Protein 7BOC (pdb70)

Foldseek 3Di:
DWAWWWFPPPCVIDIAIEAEDDPQQDLPPPDDVSVVVNLVVVLVRFLVCLVVLRLEYEAEDQDQDDLRVLVSVLVSVVVPSGSQAYAYEFEQARVVVVCVCDSLPRVNSVVVSCVSNVVDPRYFYAYEYDQDHDDVVSVVVCVVGHHQEYEYEQVQFDADPVGATHHDPVVLVSVLVVVVVSHIYGYPDCPVPDPVRVVRVVVRSVVSPPD/DDDDPCPPPDPPDD

Secondary structure (DSSP, 8-state):
-EEEEEEE----EEEEEEEE--TT--TT-SSHHHHHHHHHHHHHHHHHHHHTT-SEEEEE--SS--HHHHHHHHHHHHHS-S-S-EEEEEESS-TTT----STTHHHHHHHHHHHHTTS-TTEEEEEEP-SS---HHHHHHHHHS-EEEEEEEGGGEEE-TTS-EEE-HHHHHHHHHHHTTT-EEEEE--TT--HHHHHHHHHHHHHTT--/----TTTT---S--

Organism: Homo sapiens (NCBI:txid9606)

InterPro domains:
  IPR007857 Protein arginine N-methyltransferase PRMT5 [PIRSF015894] (7-637)
  IPR025799 Protein arginine N-methyltransferase [PS51678] (308-615)
  IPR025799 Protein arginine N-methyltransferase [PTHR10738] (9-637)
  IPR029063 S-adenosyl-L-methionine-dependent methyltransferase superfamily [G3DSA:3.40.50.150] (300-466)
  IPR029063 S-adenosyl-L-methionine-dependent methyltransferase superfamily [SSF53335] (323-636)
  IPR035075 PRMT5 arginine-N-methyltransferase [PF05185] (297-464)
  IPR035247 PRMT5, TIM barrel domain [PF17285] (37-290)
  IPR035248 PRMT5, oligomerisation domain [PF17286] (467-635)

Structure (mmCIF, N/CA/C/O backbone):
data_7BOC
#
_entry.id   7BOC
#
_cell.length_a   96.630
_cell.length_b   96.630
_cell.length_c   112.680
_cell.angle_alpha   90.000
_cell.angle_beta   90.000
_cell.angle_gamma   120.000
#
_symmetry.space_group_name_H-M   'P 31 2 1'
#
loop_
_entity.id
_entity.type
_entity.pdbx_description
1 polymer 'Protein arginine N-methyltransferase 5'
2 polymer peptide
#
loop_
_atom_site.group_PDB
_atom_site.id
_atom_site.type_symbol
_atom_site.label_atom_id
_atom_site.label_alt_id
_atom_site.label_comp_id
_atom_site.label_asym_id
_atom_site.label_entity_id
_atom_site.label_seq_id
_atom_site.pdbx_PDB_ins_code
_atom_site.Cartn_x
_atom_site.Cartn_y
_atom_site.Cartn_z
_atom_site.occupancy
_atom_site.B_iso_or_equiv
_atom_site.auth_seq_id
_atom_site.auth_comp_id
_atom_site.auth_asym_id
_atom_site.auth_atom_id
_atom_site.pdbx_PDB_model_num
ATOM 1 N N . LEU A 1 41 ? -26.469 34.598 25.664 1.00 113.26 41 LEU A N 1
ATOM 2 C CA . LEU A 1 41 ? -25.893 34.751 24.332 1.00 105.59 41 LEU A CA 1
ATOM 3 C C . LEU A 1 41 ? -26.931 35.261 23.318 1.00 112.57 41 LEU A C 1
ATOM 4 O O . LEU A 1 41 ? -28.084 34.827 23.328 1.00 102.80 41 LEU A O 1
ATOM 9 N N . CYS A 1 42 ? -26.490 36.151 22.424 1.00 115.89 42 CYS A N 1
ATOM 10 C CA . CYS A 1 42 ? -27.341 37.044 21.635 1.00 100.53 42 CYS A CA 1
ATOM 11 C C . CYS A 1 42 ? -27.305 36.718 20.140 1.00 100.58 42 CYS A C 1
ATOM 12 O O . CYS A 1 42 ? -26.662 35.770 19.688 1.00 103.99 42 CYS A O 1
ATOM 15 N N . MET A 1 43 ? -27.986 37.566 19.365 1.00 91.57 43 MET A N 1
ATOM 16 C CA . MET A 1 43 ? -28.185 37.371 17.947 1.00 92.35 43 MET A CA 1
ATOM 17 C C . MET A 1 43 ? -28.418 38.676 17.205 1.00 92.36 43 MET A C 1
ATOM 18 O O . MET A 1 43 ? -29.144 39.544 17.713 1.00 81.41 43 MET A O 1
ATOM 25 N N . PRO A 1 44 ? -27.843 38.836 15.980 1.00 106.23 44 PRO A N 1
ATOM 26 C CA . PRO A 1 44 ? -27.906 40.131 15.296 1.00 83.36 44 PRO A CA 1
ATOM 27 C C . PRO A 1 44 ? -29.047 40.201 14.307 1.00 74.09 44 PRO A C 1
ATOM 28 O O . PRO A 1 44 ? -29.195 39.345 13.444 1.00 83.23 44 PRO A O 1
ATOM 33 N N . VAL A 1 45 ? -29.839 41.215 14.419 1.00 79.00 45 VAL A N 1
ATOM 34 C CA . VAL A 1 45 ? -30.936 41.446 13.505 1.00 81.79 45 VAL A CA 1
ATOM 35 C C . VAL A 1 45 ? -30.528 42.561 12.566 1.00 81.87 45 VAL A C 1
ATOM 36 O O . VAL A 1 45 ? -29.820 43.488 12.966 1.00 72.09 45 VAL A O 1
ATOM 42 N N . PHE A 1 46 ? -30.961 42.476 11.314 1.00 88.82 46 PHE A N 1
ATOM 43 C CA . PHE A 1 46 ? -30.596 43.475 10.321 1.00 82.19 46 PHE A CA 1
ATOM 44 C C . PHE A 1 46 ? -31.855 44.130 9.793 1.00 79.80 46 PHE A C 1
ATOM 45 O O . PHE A 1 46 ? -32.738 43.455 9.265 1.00 72.91 46 PHE A O 1
ATOM 53 N N . HIS A 1 47 ? -31.928 45.439 9.921 1.00 81.63 47 HIS A N 1
ATOM 54 C CA . HIS A 1 47 ? -33.139 46.154 9.575 1.00 87.61 47 HIS A CA 1
ATOM 55 C C . HIS A 1 47 ? -32.824 47.060 8.402 1.00 84.78 47 HIS A C 1
ATOM 56 O O . HIS A 1 47 ? -31.840 47.816 8.455 1.00 83.33 47 HIS A O 1
ATOM 63 N N . PRO A 1 48 ? -33.571 46.967 7.308 1.00 90.57 48 PRO A N 1
ATOM 64 C CA . PRO A 1 48 ? -33.196 47.726 6.112 1.00 93.20 48 PRO A CA 1
ATOM 65 C C . PRO A 1 48 ? -33.428 49.206 6.349 1.00 98.67 48 PRO A C 1
ATOM 66 O O . PRO A 1 48 ? -34.493 49.625 6.815 1.00 98.52 48 PRO A O 1
ATOM 70 N N . ARG A 1 49 ? -32.390 49.992 6.082 1.00 103.24 49 ARG A N 1
ATOM 71 C CA . ARG A 1 49 ? -32.441 51.433 6.269 1.00 103.18 49 ARG A CA 1
ATOM 72 C C . ARG A 1 49 ? -33.049 52.145 5.074 1.00 108.30 49 ARG A C 1
ATOM 73 O O . ARG A 1 49 ? -32.856 53.357 4.923 1.00 116.68 49 ARG A O 1
ATOM 81 N N . PHE A 1 50 ? -33.789 51.427 4.230 1.00 115.28 50 PHE A N 1
ATOM 82 C CA . PHE A 1 50 ? -34.356 51.979 3.005 1.00 117.04 50 PHE A CA 1
ATOM 83 C C . PHE A 1 50 ? -35.875 51.852 3.063 1.00 121.55 50 PHE A C 1
ATOM 84 O O . PHE A 1 50 ? -36.407 50.744 3.206 1.00 114.41 50 PHE A O 1
ATOM 92 N N . LYS A 1 51 ? -36.566 52.987 2.970 1.00 129.54 51 LYS A N 1
ATOM 93 C CA . LYS A 1 51 ? -38.025 53.034 3.036 1.00 134.02 51 LYS A CA 1
ATOM 94 C C . LYS A 1 51 ? -38.618 53.839 1.880 1.00 132.48 51 LYS A C 1
ATOM 95 O O . LYS A 1 51 ? -38.390 55.043 1.776 1.00 129.67 51 LYS A O 1
ATOM 101 N N . ASP A 1 77 ? -27.297 50.355 2.493 1.00 99.94 77 ASP A N 1
ATOM 102 C CA . ASP A 1 77 ? -27.652 51.028 3.736 1.00 93.32 77 ASP A CA 1
ATOM 103 C C . ASP A 1 77 ? -28.533 50.139 4.631 1.00 93.95 77 ASP A C 1
ATOM 104 O O . ASP A 1 77 ? -29.760 50.156 4.534 1.00 94.06 77 ASP A O 1
ATOM 112 N N . TRP A 1 78 ? -27.892 49.369 5.507 1.00 111.22 78 TRP A N 1
ATOM 113 C CA . TRP A 1 78 ? -28.565 48.543 6.499 1.00 105.20 78 TRP A CA 1
ATOM 114 C C . TRP A 1 78 ? -28.371 49.135 7.893 1.00 102.60 78 TRP A C 1
ATOM 115 O O . TRP A 1 78 ? -27.619 50.091 8.097 1.00 106.11 78 TRP A O 1
ATOM 136 N N . ASN A 1 79 ? -29.048 48.533 8.868 1.00 89.52 79 ASN A N 1
ATOM 137 C CA . ASN A 1 79 ? -28.829 48.815 10.286 1.00 90.40 79 ASN A CA 1
ATOM 138 C C . ASN A 1 79 ? -28.819 47.501 11.057 1.00 79.32 79 ASN A C 1
ATOM 139 O O . ASN A 1 79 ? -29.502 46.545 10.675 1.00 80.00 79 ASN A O 1
ATOM 150 N N . THR A 1 80 ? -28.092 47.468 12.172 1.00 73.90 80 THR A N 1
ATOM 151 C CA . THR A 1 80 ? -27.939 46.238 12.940 1.00 75.82 80 THR A CA 1
ATOM 152 C C . THR A 1 80 ? -28.255 46.444 14.407 1.00 75.61 80 THR A C 1
ATOM 153 O O . THR A 1 80 ? -27.756 47.384 15.033 1.00 79.72 80 THR A O 1
ATOM 164 N N . LEU A 1 81 ? -28.992 45.504 14.970 1.00 74.85 81 LEU A N 1
ATOM 165 C CA . LEU A 1 81 ? -29.354 45.563 16.362 1.00 75.20 81 LEU A CA 1
ATOM 166 C C . LEU A 1 81 ? -29.273 44.160 16.948 1.00 76.72 81 LEU A C 1
ATOM 167 O O . LEU A 1 81 ? -29.129 43.159 16.236 1.00 72.70 81 LEU A O 1
ATOM 183 N N . ILE A 1 82 ? -29.445 44.109 18.267 1.00 84.37 82 ILE A N 1
ATOM 184 C CA . ILE A 1 82 ? -29.215 42.917 19.068 1.00 77.46 82 ILE A CA 1
ATOM 185 C C . ILE A 1 82 ? -30.525 42.492 19.696 1.00 78.97 82 ILE A C 1
ATOM 186 O O . ILE A 1 82 ? -31.282 43.320 20.212 1.00 79.01 82 ILE A O 1
ATOM 202 N N . VAL A 1 83 ? -30.792 41.205 19.631 1.00 73.61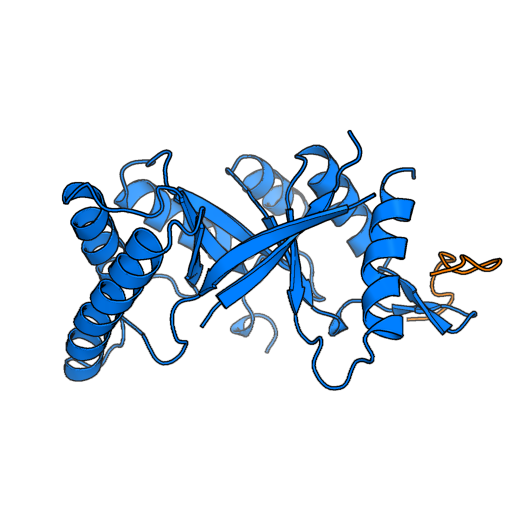 83 VAL A N 1
ATOM 203 C CA . VAL A 1 83 ? -31.936 40.610 20.285 1.00 73.18 83 VAL A CA 1
ATOM 204 C C . VAL A 1 83 ? -31.396 39.414 21.031 1.00 77.84 83 VAL A C 1
ATOM 205 O O . VAL A 1 83 ? -30.423 38.788 20.595 1.00 75.13 83 VAL A O 1
ATOM 218 N N . GLY A 1 84 ? -31.994 39.114 22.161 1.00 67.87 84 GLY A N 1
ATOM 219 C CA . GLY A 1 84 ? -31.548 37.990 22.921 1.00 64.97 84 GLY A CA 1
ATOM 220 C C . GLY A 1 84 ? -32.229 36.730 22.445 1.00 65.95 84 GLY A C 1
ATOM 221 O O . GLY A 1 84 ? -33.297 36.757 21.836 1.00 65.44 84 GLY A O 1
ATOM 225 N N . LYS A 1 85 ? -31.601 35.611 22.755 1.00 67.24 85 LYS A N 1
ATOM 226 C CA . LYS A 1 85 ? -32.087 34.303 22.347 1.00 71.85 85 LYS A CA 1
ATOM 227 C C . LYS A 1 85 ? -32.087 33.387 23.560 1.00 76.48 85 LYS A C 1
ATOM 228 O O . LYS A 1 85 ? -31.050 33.195 24.204 1.00 73.78 85 LYS A O 1
ATOM 247 N N . LEU A 1 86 ? -33.237 32.798 23.837 1.00 69.08 86 LEU A N 1
ATOM 248 C CA . LEU A 1 86 ? -33.335 31.772 24.853 1.00 85.66 86 LEU A CA 1
ATOM 249 C C . LEU A 1 86 ? -32.466 30.567 24.523 1.00 82.40 86 LEU A C 1
ATOM 250 O O . LEU A 1 86 ? -32.537 30.036 23.416 1.00 99.22 86 LEU A O 1
ATOM 266 N N . SER A 1 87 ? -31.667 30.105 25.502 1.00 80.58 87 SER A N 1
ATOM 267 C CA . SER A 1 87 ? -30.845 28.905 25.345 1.00 86.07 87 SER A CA 1
ATOM 268 C C . SER A 1 87 ? -31.719 27.792 24.779 1.00 91.26 87 SER A C 1
ATOM 269 O O . SER A 1 87 ? -32.913 27.709 25.100 1.00 87.09 87 SER A O 1
ATOM 277 N N . PRO A 1 88 ? -31.178 26.942 23.901 1.00 89.32 88 PRO A N 1
ATOM 278 C CA . PRO A 1 88 ? -32.043 25.970 23.212 1.00 90.83 88 PRO A CA 1
ATOM 279 C C . PRO A 1 88 ? -32.513 24.828 24.097 1.00 89.05 88 PRO A C 1
ATOM 280 O O . PRO A 1 88 ? -33.604 24.291 23.863 1.00 88.36 88 PRO A O 1
ATOM 291 N N . TRP A 1 89 ? -31.697 24.406 25.079 1.00 87.17 89 TRP A N 1
ATOM 292 C CA . TRP A 1 89 ? -32.048 23.274 25.937 1.00 87.88 89 TRP A CA 1
ATOM 293 C C . TRP A 1 89 ? -33.264 23.589 26.801 1.00 89.37 89 TRP A C 1
ATOM 294 O O . TRP A 1 89 ? -33.814 22.686 27.439 1.00 90.21 89 TRP A O 1
ATOM 315 N N . ILE A 1 90 ? -33.723 24.832 26.808 1.00 91.31 90 ILE A N 1
ATOM 316 C CA . ILE A 1 90 ? -34.846 25.222 27.648 1.00 85.89 90 ILE A CA 1
ATOM 317 C C . ILE A 1 90 ? -36.151 24.769 27.007 1.00 92.94 90 ILE A C 1
ATOM 318 O O . ILE A 1 90 ? -36.528 25.270 25.942 1.00 94.23 90 ILE A O 1
ATOM 334 N N . ARG A 1 91 ? -36.900 23.904 27.696 1.00 83.05 91 ARG A N 1
ATOM 335 C CA . ARG A 1 91 ? -38.167 23.415 27.149 1.00 81.47 91 ARG A CA 1
ATOM 336 C C . ARG A 1 91 ? -39.262 23.404 28.209 1.00 75.02 91 ARG A C 1
ATOM 337 O O . ARG A 1 91 ? -39.575 22.368 28.806 1.00 77.69 91 ARG A O 1
ATOM 358 N N . PRO A 1 92 ? -39.899 24.561 28.430 1.00 73.73 92 PRO A N 1
ATOM 359 C CA . PRO A 1 92 ? -40.860 24.702 29.537 1.00 77.35 92 PRO A CA 1
ATOM 360 C C . PRO A 1 92 ? -42.044 23.783 29.457 1.00 81.86 92 PRO A C 1
ATOM 361 O O . PRO A 1 92 ? -42.759 23.642 30.463 1.00 80.27 92 PRO A O 1
ATOM 372 N N . ASP A 1 93 ? -42.309 23.182 28.305 1.00 74.03 93 ASP A N 1
ATOM 373 C CA . ASP A 1 93 ? -43.435 22.273 28.175 1.00 76.28 93 ASP A CA 1
ATOM 374 C C . ASP A 1 93 ? -42.966 20.846 27.894 1.00 80.68 93 ASP A C 1
ATOM 375 O O . ASP A 1 93 ? -43.700 20.053 27.313 1.00 85.08 93 ASP A O 1
ATOM 384 N N . SER A 1 94 ? -41.761 20.488 28.340 1.00 82.95 94 SER A N 1
ATOM 385 C CA . SER A 1 94 ? -41.318 19.102 28.225 1.00 83.56 94 SER A CA 1
ATOM 386 C C . SER A 1 94 ? -42.307 18.178 28.925 1.00 90.91 94 SER A C 1
ATOM 387 O O . SER A 1 94 ? -42.844 18.502 29.986 1.00 104.81 94 SER A O 1
ATOM 395 N N . LYS A 1 95 ? -42.583 17.035 28.295 1.00 99.53 95 LYS A N 1
ATOM 396 C CA . LYS A 1 95 ? -43.432 16.023 28.917 1.00 107.96 95 LYS A CA 1
ATOM 397 C C . LYS A 1 95 ? -42.908 15.652 30.290 1.00 101.69 95 LYS A C 1
ATOM 398 O O . LYS A 1 95 ? -43.682 15.326 31.194 1.00 112.81 95 LYS A O 1
ATOM 417 N N . VAL A 1 96 ? -41.591 15.719 30.464 1.00 106.23 96 VAL A N 1
ATOM 418 C CA . VAL A 1 96 ? -40.969 15.353 31.725 1.00 112.11 96 VAL A CA 1
ATOM 419 C C . VAL A 1 96 ? -41.186 16.454 32.750 1.00 108.37 96 VAL A C 1
ATOM 420 O O . VAL A 1 96 ? -41.052 17.645 32.449 1.00 105.80 96 VAL A O 1
ATOM 433 N N . GLU A 1 97 ? -41.446 16.047 33.991 1.00 109.20 97 GLU A N 1
ATOM 434 C CA . GLU A 1 97 ? -41.629 17.011 35.068 1.00 112.29 97 GLU A CA 1
ATOM 435 C C . GLU A 1 97 ? -40.364 17.831 35.308 1.00 107.47 97 GLU A C 1
ATOM 436 O O . GLU A 1 97 ? -40.400 19.064 35.305 1.00 106.64 97 GLU A O 1
ATOM 448 N N . LYS A 1 98 ? -39.235 17.161 35.540 1.00 102.48 98 LYS A N 1
ATOM 449 C CA . LYS A 1 98 ? -38.050 17.869 36.011 1.00 100.84 98 LYS A CA 1
ATOM 450 C C . LYS A 1 98 ? -37.603 18.929 35.020 1.00 99.39 98 LYS A C 1
ATOM 451 O O . LYS A 1 98 ? -37.154 20.012 35.418 1.00 95.20 98 LYS A O 1
ATOM 470 N N . ILE A 1 99 ? -37.697 18.637 33.724 1.00 105.68 99 ILE A N 1
ATOM 471 C CA . ILE A 1 99 ? -37.221 19.603 32.751 1.00 87.55 99 ILE A CA 1
ATOM 472 C C . ILE A 1 99 ? -38.088 20.837 32.785 1.00 88.45 99 ILE A C 1
ATOM 473 O O . ILE A 1 99 ? -37.595 21.966 32.698 1.00 83.55 99 ILE A O 1
ATOM 489 N N . ARG A 1 100 ? -39.395 20.644 32.922 1.00 90.12 100 ARG A N 1
ATOM 490 C CA . ARG A 1 100 ? -40.282 21.788 33.052 1.00 87.55 100 ARG A CA 1
ATOM 491 C C . ARG A 1 100 ? -39.822 22.707 34.177 1.00 85.10 100 ARG A C 1
ATOM 492 O O . ARG A 1 100 ? -39.770 23.925 34.000 1.00 79.54 100 ARG A O 1
ATOM 513 N N . ARG A 1 101 ? -39.441 22.149 35.330 1.00 93.86 101 ARG A N 1
ATOM 514 C CA . ARG A 1 101 ? -39.088 23.011 36.459 1.00 93.05 101 ARG A CA 1
ATOM 515 C C . ARG A 1 101 ? -37.749 23.693 36.231 1.00 81.99 101 ARG A C 1
ATOM 516 O O . ARG A 1 101 ? -37.598 24.902 36.473 1.00 69.06 101 ARG A O 1
ATOM 537 N N . ASN A 1 102 ? -36.755 22.926 35.782 1.00 83.36 102 ASN A N 1
ATOM 538 C CA . ASN A 1 102 ? -35.482 23.528 35.418 1.00 80.40 102 ASN A CA 1
ATOM 539 C C . ASN A 1 102 ? -35.665 24.589 34.335 1.00 78.61 102 ASN A C 1
ATOM 540 O O . ASN A 1 102 ? -35.033 25.648 34.381 1.00 77.11 102 ASN A O 1
ATOM 551 N N . SER A 1 103 ? -36.520 24.336 33.348 1.00 76.38 103 SER A N 1
ATOM 552 C CA . SER A 1 103 ? -36.588 25.275 32.230 1.00 80.73 103 SER A CA 1
ATOM 553 C C . SER A 1 103 ? -37.338 26.533 32.629 1.00 77.28 103 SER A C 1
ATOM 554 O O . SER A 1 103 ? -36.975 27.646 32.226 1.00 75.19 103 SER A O 1
ATOM 562 N N . GLU A 1 104 ? -38.396 26.373 33.414 1.00 80.56 104 GLU A N 1
ATOM 563 C CA . GLU A 1 104 ? -39.153 27.524 33.889 1.00 77.37 104 GLU A CA 1
ATOM 564 C C . GLU A 1 104 ? -38.250 28.451 34.691 1.00 76.00 104 GLU A C 1
ATOM 565 O O . GLU A 1 104 ? -38.289 29.681 34.530 1.00 72.48 104 GLU A O 1
ATOM 577 N N . ALA A 1 105 ? -37.362 27.867 35.495 1.00 80.20 105 ALA A N 1
ATOM 578 C CA . ALA A 1 105 ? -36.386 28.658 36.233 1.00 74.60 105 ALA A CA 1
ATOM 579 C C . ALA A 1 105 ? -35.389 29.336 35.302 1.00 72.18 105 ALA A C 1
ATOM 580 O O . ALA A 1 105 ? -35.119 30.531 35.443 1.00 73.29 105 ALA A O 1
ATOM 587 N N . ALA A 1 106 ? -34.798 28.585 34.367 1.00 75.21 106 ALA A N 1
ATOM 588 C CA . ALA A 1 106 ? -33.746 29.165 33.531 1.00 71.84 106 ALA A CA 1
ATOM 589 C C . ALA A 1 106 ? -34.304 30.247 32.624 1.00 67.44 106 ALA A C 1
ATOM 590 O O . ALA A 1 106 ? -33.616 31.234 32.341 1.00 74.11 106 ALA A O 1
ATOM 597 N N . MET A 1 107 ? -35.550 30.084 32.175 1.00 67.96 107 MET A N 1
ATOM 598 C CA . MET A 1 107 ? -36.146 31.085 31.305 1.00 68.26 107 MET A CA 1
ATOM 599 C C . MET A 1 107 ? -36.179 32.440 31.987 1.00 66.60 107 MET A C 1
ATOM 600 O O . MET A 1 107 ? -35.929 33.466 31.357 1.00 69.29 107 MET A O 1
ATOM 614 N N . LEU A 1 108 ? -36.505 32.471 33.279 1.00 78.52 108 LEU A N 1
ATOM 615 C CA . LEU A 1 108 ? -36.618 33.763 33.940 1.00 70.52 108 LEU A CA 1
ATOM 616 C C . LEU A 1 108 ? -35.242 34.371 34.157 1.00 73.65 108 LEU A C 1
ATOM 617 O O . LEU A 1 108 ? -35.053 35.573 33.942 1.00 71.97 108 LEU A O 1
ATOM 633 N N . GLN A 1 109 ? -34.272 33.558 34.584 1.00 80.97 109 GLN A N 1
ATOM 634 C CA . GLN A 1 109 ? -32.887 34.016 34.619 1.00 84.27 109 GLN A CA 1
ATOM 635 C C . GLN A 1 109 ? -32.558 34.793 33.346 1.00 78.20 109 GLN A C 1
ATOM 636 O O . GLN A 1 109 ? -32.081 35.932 33.400 1.00 77.80 109 GLN A O 1
ATOM 650 N N . GLU A 1 110 ? -32.875 34.212 32.185 1.00 74.87 110 GLU A N 1
ATOM 651 C CA . GLU A 1 110 ? -32.396 34.774 30.922 1.00 76.53 110 GLU A CA 1
ATOM 652 C C . GLU A 1 110 ? -33.237 35.971 30.493 1.00 66.79 110 GLU A C 1
ATOM 653 O O . GLU A 1 110 ? -32.706 36.925 29.917 1.00 67.15 110 GLU A O 1
ATOM 665 N N . LEU A 1 111 ? -34.544 35.951 30.760 1.00 64.59 111 LEU A N 1
ATOM 666 C CA . LEU A 1 111 ? -35.351 37.125 30.456 1.00 64.21 111 LEU A CA 1
ATOM 667 C C . LEU A 1 111 ? -34.874 38.327 31.267 1.00 73.59 111 LEU A C 1
ATOM 668 O O . LEU A 1 111 ? -34.679 39.416 30.716 1.00 71.11 111 LEU A O 1
ATOM 684 N N . ASN A 1 112 ? -34.595 38.140 32.563 1.00 72.01 112 ASN A N 1
ATOM 685 C CA . ASN A 1 112 ? -34.130 39.273 33.358 1.00 68.04 112 ASN A CA 1
ATOM 686 C C . ASN A 1 112 ? -32.731 39.719 32.959 1.00 64.10 112 AS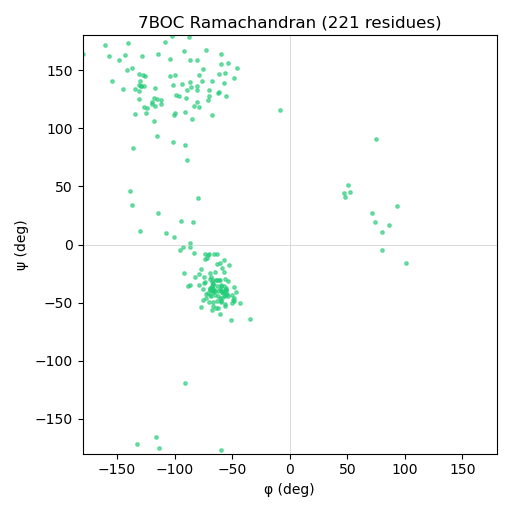N A C 1
ATOM 687 O O . ASN A 1 112 ? -32.463 40.925 32.908 1.00 65.21 112 ASN A O 1
ATOM 694 N N . PHE A 1 113 ? -31.826 38.786 32.654 1.00 66.09 113 PHE A N 1
ATOM 695 C CA . PHE A 1 113 ? -30.544 39.206 32.105 1.00 65.12 113 PHE A CA 1
ATOM 696 C C . PHE A 1 113 ? -30.746 40.044 30.832 1.00 73.06 113 PHE A C 1
ATOM 697 O O . PHE A 1 113 ? -30.067 41.058 30.636 1.00 69.18 113 PHE A O 1
ATOM 707 N N . GLY A 1 114 ? -31.711 39.681 29.985 1.00 66.04 114 GLY A N 1
ATOM 708 C CA . GLY A 1 114 ? -31.947 40.473 28.781 1.00 69.98 114 GLY A CA 1
ATOM 709 C C . GLY A 1 114 ? -32.500 41.857 29.084 1.00 75.25 114 GLY A C 1
ATOM 710 O O . GLY A 1 114 ? -32.130 42.845 28.434 1.00 74.80 114 GLY A O 1
ATOM 714 N N . ALA A 1 115 ? -33.400 41.951 30.066 1.00 71.49 115 ALA A N 1
ATOM 715 C CA . ALA A 1 115 ? -33.945 43.254 30.425 1.00 76.22 115 ALA A CA 1
ATOM 716 C C . ALA A 1 115 ? -32.859 44.133 31.021 1.00 74.10 115 ALA A C 1
ATOM 717 O O . ALA A 1 115 ? -32.746 45.324 30.685 1.00 86.02 115 ALA A O 1
ATOM 724 N N . TYR A 1 116 ? -32.010 43.530 31.865 1.00 70.41 116 TYR A N 1
ATOM 725 C CA . TYR A 1 116 ? -30.894 44.238 32.474 1.00 73.46 116 TYR A CA 1
ATOM 726 C C . TYR A 1 116 ? -29.981 44.852 31.421 1.00 75.99 116 TYR A C 1
ATOM 727 O O . TYR A 1 116 ? -29.455 45.949 31.625 1.00 75.90 116 TYR A O 1
ATOM 745 N N . LEU A 1 117 ? -29.785 44.177 30.281 1.00 76.34 117 LEU A N 1
ATOM 746 C CA . LEU A 1 117 ? -28.974 44.761 29.205 1.00 84.72 117 LEU A CA 1
ATOM 747 C C . LEU A 1 117 ? -29.756 45.654 28.265 1.00 72.99 117 LEU A C 1
ATOM 748 O O . LEU A 1 117 ? -29.171 46.188 27.334 1.00 80.46 117 LEU A O 1
ATOM 764 N N . GLY A 1 118 ? -31.059 45.798 28.445 1.00 78.71 118 GLY A N 1
ATOM 765 C CA . GLY A 1 118 ? -31.762 46.734 27.594 1.00 81.82 118 GLY A CA 1
ATOM 766 C C . GLY A 1 118 ? -31.954 46.226 26.192 1.00 79.32 118 GLY A C 1
ATOM 767 O O . GLY A 1 118 ? -32.196 47.019 25.273 1.00 79.46 118 GLY A O 1
ATOM 771 N N . LEU A 1 119 ? -31.836 44.916 26.006 1.00 79.55 119 LEU A N 1
ATOM 772 C CA . LEU A 1 119 ? -32.093 44.314 24.719 1.00 71.80 119 LEU A CA 1
ATOM 773 C C . LEU A 1 119 ? -33.493 44.699 24.269 1.00 79.36 119 LEU A C 1
ATOM 774 O O . LEU A 1 119 ? -34.460 44.493 25.020 1.00 78.43 119 LEU A O 1
ATOM 790 N N . PRO A 1 120 ? -33.648 45.230 23.059 1.00 80.05 120 PRO A N 1
ATOM 791 C CA . PRO A 1 120 ? -34.963 45.730 22.643 1.00 79.81 120 PRO A CA 1
ATOM 792 C C . PRO A 1 120 ? -35.977 44.632 22.431 1.00 78.18 120 PRO A C 1
ATOM 793 O O . PRO A 1 120 ? -37.177 44.868 22.637 1.00 79.59 120 PRO A O 1
ATOM 804 N N . ALA A 1 121 ? -35.546 43.434 22.047 1.00 79.15 121 ALA A N 1
ATOM 805 C CA . ALA A 1 121 ? -36.482 42.335 21.871 1.00 75.14 121 ALA A CA 1
ATOM 806 C C . ALA A 1 121 ? -35.853 41.031 22.319 1.00 63.66 121 ALA A C 1
ATOM 807 O O . ALA A 1 121 ? -34.629 40.888 22.373 1.00 62.54 121 ALA A O 1
ATOM 814 N N . PHE A 1 122 ? -36.700 40.041 22.544 1.00 57.36 122 PHE A N 1
ATOM 815 C CA . PHE A 1 122 ? -36.185 38.730 22.889 1.00 63.82 122 PHE A CA 1
ATOM 816 C C . PHE A 1 122 ? -36.873 37.616 22.125 1.00 62.24 122 PHE A C 1
ATOM 817 O O . PHE A 1 122 ? -38.103 37.520 22.141 1.00 59.39 122 PHE A O 1
ATOM 834 N N . LEU A 1 123 ? -36.073 36.693 21.596 1.00 57.22 123 LEU A N 1
ATOM 835 C CA . LEU A 1 123 ? -36.579 35.629 20.741 1.00 62.27 123 LEU A CA 1
ATOM 836 C C . LEU A 1 123 ? -36.969 34.364 21.516 1.00 64.15 123 LEU A C 1
ATOM 837 O O . LEU A 1 123 ? -36.101 33.632 22.008 1.00 70.36 123 LEU A O 1
ATOM 853 N N . LEU A 1 124 ? -38.257 34.037 21.532 1.00 60.80 124 LEU A N 1
ATOM 854 C CA . LEU A 1 124 ? -38.681 32.833 22.215 1.00 67.35 124 LEU A CA 1
ATOM 855 C C . LEU A 1 124 ? -39.313 31.832 21.257 1.00 69.76 124 LEU A C 1
ATOM 856 O O . LEU A 1 124 ? -40.280 32.163 20.555 1.00 61.58 124 LEU A O 1
ATOM 872 N N . PRO A 1 125 ? -38.828 30.594 21.221 1.00 72.64 125 PRO A N 1
ATOM 873 C CA . PRO A 1 125 ? -39.263 29.688 20.164 1.00 72.07 125 PRO A CA 1
ATOM 874 C C . PRO A 1 125 ? -40.541 28.974 20.550 1.00 68.47 125 PRO A C 1
ATOM 875 O O . PRO A 1 125 ? -40.728 28.524 21.673 1.00 77.54 125 PRO A O 1
ATOM 886 N N . LEU A 1 126 ? -41.432 28.837 19.582 1.00 69.62 126 LEU A N 1
ATOM 887 C CA . LEU A 1 126 ? -42.546 27.929 19.785 1.00 79.50 126 LEU A CA 1
ATOM 888 C C . LEU A 1 126 ? -42.607 26.955 18.618 1.00 73.39 126 LEU A C 1
ATOM 889 O O . LEU A 1 126 ? -42.749 27.355 17.470 1.00 76.64 126 LEU A O 1
ATOM 905 N N . ASN A 1 127 ? -42.450 25.672 18.907 1.00 71.50 127 ASN A N 1
ATOM 906 C CA . ASN A 1 127 ? -42.488 24.687 17.855 1.00 68.67 127 ASN A CA 1
ATOM 907 C C . ASN A 1 127 ? -43.253 23.453 18.288 1.00 66.95 127 ASN A C 1
ATOM 908 O O . ASN A 1 127 ? -42.818 22.314 18.061 1.00 70.65 127 ASN A O 1
ATOM 919 N N . GLN A 1 128 ? -44.416 23.666 18.895 1.00 65.63 128 GLN A N 1
ATOM 920 C CA . GLN A 1 128 ? -45.326 22.576 19.198 1.00 67.34 128 GLN A CA 1
ATOM 921 C C . GLN A 1 128 ? -46.690 23.205 19.404 1.00 66.81 128 GLN A C 1
ATOM 922 O O . GLN A 1 128 ? -46.835 24.429 19.365 1.00 66.83 128 GLN A O 1
ATOM 936 N N . GLU A 1 129 ? -47.697 22.347 19.530 1.00 70.32 129 GLU A N 1
ATOM 937 C CA . GLU A 1 129 ? -49.043 22.806 19.838 1.00 72.29 129 GLU A CA 1
ATOM 938 C C . GLU A 1 129 ? -49.076 23.532 21.182 1.00 80.65 129 GLU A C 1
ATOM 939 O O . GLU A 1 129 ? -49.430 24.714 21.254 1.00 76.07 129 GLU A O 1
ATOM 951 N N . ASP A 1 130 ? -48.694 22.832 22.262 1.00 77.04 130 ASP A N 1
ATOM 952 C CA . ASP A 1 130 ? -48.945 23.322 23.610 1.00 80.64 130 ASP A CA 1
ATOM 953 C C . ASP A 1 130 ? -47.801 24.184 24.126 1.00 80.30 130 ASP A C 1
ATOM 954 O O . ASP A 1 130 ? -46.644 23.740 24.195 1.00 80.68 130 ASP A O 1
ATOM 963 N N . ASN A 1 131 ? -48.154 25.395 24.563 1.00 68.86 131 ASN A N 1
ATOM 964 C CA . ASN A 1 131 ? -47.202 26.314 25.158 1.00 68.24 131 ASN A CA 1
ATOM 965 C C . ASN A 1 131 ? -47.779 27.010 26.392 1.00 69.96 131 ASN A C 1
ATOM 966 O O . ASN A 1 131 ? -47.413 28.151 26.692 1.00 63.37 131 ASN A O 1
ATOM 977 N N . THR A 1 132 ? -48.624 26.318 27.159 1.00 65.10 132 THR A N 1
ATOM 978 C CA . THR A 1 132 ? -49.208 26.939 28.339 1.00 74.81 132 THR A CA 1
ATOM 979 C C . THR A 1 132 ? -48.122 27.361 29.326 1.00 65.74 132 THR A C 1
ATOM 980 O O . THR A 1 132 ? -48.099 28.506 29.798 1.00 57.92 132 THR A O 1
ATOM 991 N N . ASN A 1 133 ? -47.165 26.479 29.588 1.00 62.13 133 ASN A N 1
ATOM 992 C CA . ASN A 1 133 ? -46.080 26.846 30.483 1.00 62.83 133 ASN A CA 1
ATOM 993 C C . ASN A 1 133 ? -45.322 28.048 29.957 1.00 63.99 133 ASN A C 1
ATOM 994 O O . ASN A 1 133 ? -45.076 29.007 30.695 1.00 62.35 133 ASN A O 1
ATOM 1005 N N . LEU A 1 134 ? -44.938 28.018 28.672 1.00 69.20 134 LEU A N 1
ATOM 1006 C CA . LEU A 1 134 ? -44.221 29.156 28.112 1.00 54.79 134 LEU A CA 1
ATOM 1007 C C . LEU A 1 134 ? -45.065 30.418 28.210 1.00 56.08 134 LEU A C 1
ATOM 1008 O O . LEU A 1 134 ? -44.535 31.502 28.468 1.00 63.84 134 LEU A O 1
ATOM 1024 N N . ALA A 1 135 ? -46.383 30.326 28.049 1.00 57.93 135 ALA A N 1
ATOM 1025 C CA . ALA A 1 135 ? -47.133 31.578 28.114 1.00 63.44 135 ALA A CA 1
ATOM 1026 C C . ALA A 1 135 ? -47.131 32.136 29.537 1.00 70.50 135 ALA A C 1
ATOM 1027 O O . ALA A 1 135 ? -46.983 33.356 29.737 1.00 61.18 135 ALA A O 1
ATOM 1034 N N . ARG A 1 136 ? -47.237 31.247 30.535 1.00 69.04 136 ARG A N 1
ATOM 1035 C CA . ARG A 1 136 ? -47.387 31.674 31.928 1.00 66.48 136 ARG A CA 1
ATOM 1036 C C . ARG A 1 136 ? -46.126 32.366 32.451 1.00 67.43 136 ARG A C 1
ATOM 1037 O O . ARG A 1 136 ? -46.190 33.496 32.958 1.00 63.18 136 ARG A O 1
ATOM 1058 N N . VAL A 1 137 ? -44.977 31.681 32.383 1.00 66.35 137 VAL A N 1
ATOM 1059 C CA . VAL A 1 137 ? -43.704 32.300 32.755 1.00 69.62 137 VAL A CA 1
ATOM 1060 C C . VAL A 1 137 ? -43.544 33.658 32.086 1.00 67.92 137 VAL A C 1
ATOM 1061 O O . VAL A 1 137 ? -43.004 34.599 32.675 1.00 79.53 137 VAL A O 1
ATOM 1074 N N . LEU A 1 138 ? -44.013 33.788 30.857 1.00 63.97 138 LEU A N 1
ATOM 1075 C CA . LEU A 1 138 ? -43.789 35.022 30.120 1.00 56.68 138 LEU A CA 1
ATOM 1076 C C . LEU A 1 138 ? -44.706 36.122 30.622 1.00 61.49 138 LEU A C 1
ATOM 1077 O O . LEU A 1 138 ? -44.268 37.262 30.826 1.00 63.18 138 LEU A O 1
ATOM 1093 N N . THR A 1 139 ? -45.990 35.812 30.771 1.00 53.06 139 THR A N 1
ATOM 1094 C CA . THR A 1 139 ? -46.930 36.701 31.442 1.00 62.71 139 THR A CA 1
ATOM 1095 C C . THR A 1 139 ? -46.473 37.081 32.842 1.00 67.69 139 THR A C 1
ATOM 1096 O O . THR A 1 139 ? -46.645 38.234 33.257 1.00 64.31 139 THR A O 1
ATOM 1107 N N . ASN A 1 140 ? -45.886 36.150 33.591 1.00 63.50 140 ASN A N 1
ATOM 1108 C CA . ASN A 1 140 ? -45.405 36.520 34.917 1.00 75.34 140 ASN A CA 1
ATOM 1109 C C . ASN A 1 140 ? -44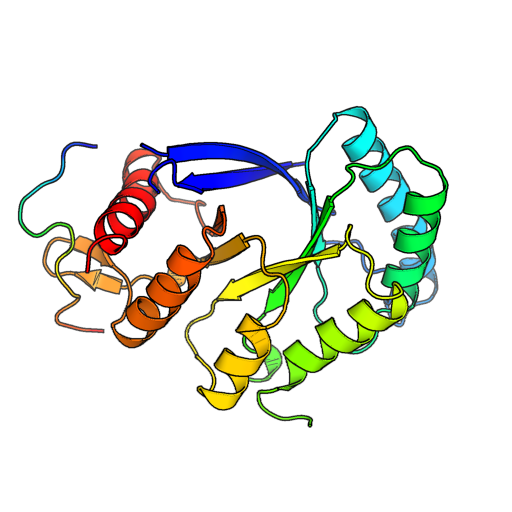.278 37.530 34.801 1.00 76.14 140 ASN A C 1
ATOM 1110 O O . ASN A 1 140 ? -44.236 38.529 35.535 1.00 80.31 140 ASN A O 1
ATOM 1121 N N . HIS A 1 141 ? -43.361 37.293 33.856 1.00 71.02 141 HIS A N 1
ATOM 1122 C CA . HIS A 1 141 ? -42.185 38.149 33.750 1.00 70.98 141 HIS A CA 1
ATOM 1123 C C . HIS A 1 141 ? -42.575 39.545 33.302 1.00 73.83 141 HIS A C 1
ATOM 1124 O O . HIS A 1 141 ? -41.988 40.536 33.746 1.00 80.64 141 HIS A O 1
ATOM 1138 N N . ILE A 1 142 ? -43.617 39.652 32.490 1.00 72.38 142 ILE A N 1
ATOM 1139 C CA . ILE A 1 142 ? -44.054 40.969 32.067 1.00 75.20 142 ILE A CA 1
ATOM 1140 C C . ILE A 1 142 ? -44.611 41.738 33.258 1.00 85.18 142 ILE A C 1
ATOM 1141 O O . ILE A 1 142 ? -44.306 42.921 33.446 1.00 92.05 142 ILE A O 1
ATOM 1157 N N . HIS A 1 143 ? -45.350 41.054 34.134 1.00 81.86 143 HIS A N 1
ATOM 1158 C CA . HIS A 1 143 ? -46.003 41.728 35.257 1.00 88.40 143 HIS A CA 1
ATOM 1159 C C . HIS A 1 143 ? -45.021 42.417 36.184 1.00 88.33 143 HIS A C 1
ATOM 1160 O O . HIS A 1 143 ? -45.364 43.429 36.800 1.00 91.51 143 HIS A O 1
ATOM 1174 N N . THR A 1 144 ? -43.813 41.878 36.308 1.00 85.49 144 THR A N 1
ATOM 1175 C CA . THR A 1 144 ? -42.811 42.485 37.168 1.00 88.85 144 THR A CA 1
ATOM 1176 C C . THR A 1 144 ? -42.470 43.908 36.751 1.00 109.64 144 THR A C 1
ATOM 1177 O O . THR A 1 144 ? -42.141 44.732 37.606 1.00 120.16 144 THR A O 1
ATOM 1188 N N . GLY A 1 145 ? -42.473 44.210 35.458 1.00 95.96 145 GLY A N 1
ATOM 1189 C CA . GLY A 1 145 ? -42.154 45.538 34.978 1.00 101.88 145 GLY A CA 1
ATOM 1190 C C . GLY A 1 145 ? -40.750 45.719 34.423 1.00 114.88 145 GLY A C 1
ATOM 119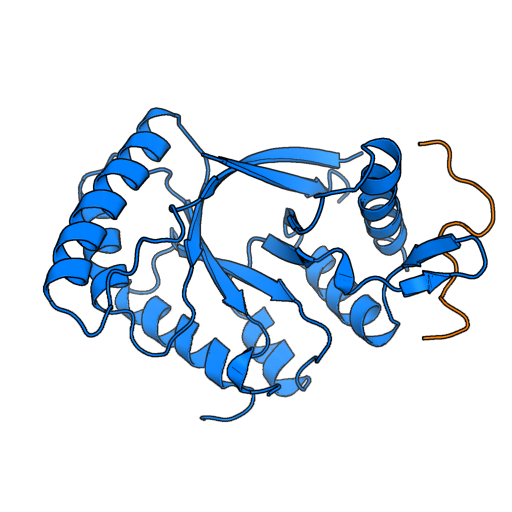1 O O . GLY A 1 145 ? -40.500 46.729 33.750 1.00 114.15 145 GLY A O 1
ATOM 1195 N N . HIS A 1 146 ? -39.825 44.790 34.699 1.00 101.46 146 HIS A N 1
ATOM 1196 C CA . HIS A 1 146 ? -38.459 44.841 34.167 1.00 105.16 146 HIS A CA 1
ATOM 1197 C C . HIS A 1 146 ? -38.390 43.851 33.006 1.00 108.95 146 HIS A C 1
ATOM 1198 O O . HIS A 1 146 ? -38.061 42.674 33.181 1.00 102.73 146 HIS A O 1
ATOM 1212 N N . HIS A 1 147 ? -38.722 44.331 31.801 1.00 113.68 147 HIS A N 1
ATOM 1213 C CA . HIS A 1 147 ? -38.841 43.485 30.618 1.00 103.68 147 HIS A CA 1
ATOM 1214 C C . HIS A 1 147 ? -38.281 44.221 29.410 1.00 100.27 147 HIS A C 1
ATOM 1215 O O . HIS A 1 147 ? -38.308 45.456 29.344 1.00 100.86 147 HIS A O 1
ATOM 1224 N N . SER A 1 148 ? -37.756 43.439 28.464 1.00 106.69 148 SER A N 1
ATOM 1225 C CA . SER A 1 148 ? -37.183 43.941 27.220 1.00 105.26 148 SER A CA 1
ATOM 1226 C C . SER A 1 148 ? -38.264 44.632 26.412 1.00 103.08 148 SER A C 1
ATOM 1227 O O . SER A 1 148 ? -37.981 45.399 25.487 1.00 102.24 148 SER A O 1
ATOM 1232 N N . SER A 1 149 ? -39.511 44.369 26.764 1.00 94.49 149 SER A N 1
ATOM 1233 C CA . SER A 1 149 ? -40.612 45.166 26.274 1.00 99.90 149 SER A CA 1
ATOM 1234 C C . SER A 1 149 ? -41.030 44.767 24.870 1.00 92.49 149 SER A C 1
ATOM 1235 O O . SER A 1 149 ? -41.960 45.380 24.341 1.00 92.96 149 SER A O 1
ATOM 1239 N N . MET A 1 150 ? -40.322 43.834 24.214 1.00 86.05 150 MET A N 1
ATOM 1240 C CA . MET A 1 150 ? -40.830 43.165 23.013 1.00 82.28 150 MET A CA 1
ATOM 1241 C C . MET A 1 150 ? -40.379 41.709 22.972 1.00 65.42 150 MET A C 1
ATOM 1242 O O . MET A 1 150 ? -39.194 41.427 23.141 1.00 66.06 150 MET A O 1
ATOM 1256 N N . PHE A 1 151 ? -41.304 40.801 22.665 1.00 59.96 151 PHE A N 1
ATOM 1257 C CA . PHE A 1 151 ? -41.029 39.366 22.590 1.00 66.92 151 PHE A CA 1
ATOM 1258 C C . PHE A 1 151 ? -41.431 38.844 21.212 1.00 64.04 151 PHE A C 1
ATOM 1259 O O . PHE A 1 151 ? -42.596 38.965 20.808 1.00 62.75 151 PHE A O 1
ATOM 1276 N N . TRP A 1 152 ? -40.440 38.345 20.455 1.00 64.25 152 TRP A N 1
ATOM 1277 C CA . TRP A 1 152 ? -40.645 37.807 19.106 1.00 63.57 152 TRP A CA 1
ATOM 1278 C C . TRP A 1 152 ? -40.694 36.277 19.163 1.00 58.05 152 TRP A C 1
ATOM 1279 O O . TRP A 1 152 ? -39.651 35.634 19.359 1.00 63.65 152 TRP A O 1
ATOM 1300 N N . MET A 1 153 ? -41.869 35.689 18.908 1.00 49.79 153 MET A N 1
ATOM 1301 C CA . MET A 1 153 ? -42.009 34.234 18.902 1.00 56.01 153 MET A CA 1
ATOM 1302 C C . MET A 1 153 ? -41.526 33.647 17.568 1.00 70.81 153 MET A C 1
ATOM 1303 O O . MET A 1 153 ? -42.015 34.021 16.490 1.00 68.67 153 MET A O 1
ATOM 1317 N N . ARG A 1 154 ? -40.550 32.738 17.651 1.00 64.53 154 ARG A N 1
ATOM 1318 C CA . ARG A 1 154 ? -39.904 32.103 16.503 1.00 68.98 154 ARG A CA 1
ATOM 1319 C C . ARG A 1 154 ? -40.737 30.904 16.059 1.00 70.49 154 ARG A C 1
ATOM 1320 O O . ARG A 1 154 ? -40.752 29.862 16.722 1.00 66.95 154 ARG A O 1
ATOM 1341 N N . VAL A 1 155 ? -41.409 31.046 14.920 1.00 66.90 155 VAL A N 1
ATOM 1342 C CA . VAL A 1 155 ? -42.387 30.057 14.482 1.00 67.62 155 VAL A CA 1
ATOM 1343 C C . VAL A 1 155 ? -42.096 29.646 13.044 1.00 71.23 155 VAL A C 1
ATOM 1344 O O . VAL A 1 155 ? -41.854 30.515 12.192 1.00 72.27 155 VAL A O 1
ATOM 1357 N N . PRO A 1 156 ? -42.161 28.358 12.710 1.00 63.95 156 PRO A N 1
ATOM 1358 C CA . PRO A 1 156 ? -41.951 27.954 11.313 1.00 67.97 156 PRO A CA 1
ATOM 1359 C C . PRO A 1 156 ? -43.203 28.164 10.476 1.00 69.64 156 PRO A C 1
ATOM 1360 O O . PRO A 1 156 ? -44.327 27.817 10.860 1.00 71.87 156 PRO A O 1
ATOM 1371 N N . LEU A 1 157 ? -43.005 28.773 9.308 1.00 68.38 157 LEU A N 1
ATOM 1372 C CA . LEU A 1 157 ? -44.073 28.833 8.327 1.00 62.98 157 LEU A CA 1
ATOM 1373 C C . LEU A 1 157 ? -44.600 27.445 7.997 1.00 60.09 157 LEU A C 1
ATOM 1374 O O . LEU A 1 157 ? -45.814 27.259 7.818 1.00 65.61 157 LEU A O 1
ATOM 1390 N N . VAL A 1 158 ? -43.714 26.457 7.910 1.00 64.95 158 VAL A N 1
ATOM 1391 C CA . VAL A 1 158 ? -44.131 25.076 7.701 1.00 74.67 158 VAL A CA 1
ATOM 1392 C C . VAL A 1 158 ? -43.505 24.229 8.789 1.00 71.55 158 VAL A C 1
ATOM 1393 O O . VAL A 1 158 ? -42.305 24.337 9.039 1.00 74.43 158 VAL A O 1
ATOM 1406 N N . ALA A 1 159 ? -44.289 23.323 9.358 1.00 81.88 159 ALA A N 1
ATOM 1407 C CA . ALA A 1 159 ? -43.770 22.410 10.370 1.00 100.71 159 ALA A CA 1
ATOM 1408 C C . ALA A 1 159 ? -42.676 21.528 9.791 1.00 105.97 159 ALA A C 1
ATOM 1409 O O . ALA A 1 159 ? -42.878 20.902 8.724 1.00 103.68 159 ALA A O 1
ATOM 1416 N N . PRO A 1 160 ? -41.513 21.412 10.443 1.00 104.03 160 PRO A N 1
ATOM 1417 C CA . PRO A 1 160 ? -40.445 20.552 9.913 1.00 115.61 160 PRO A CA 1
ATOM 1418 C C . PRO A 1 160 ? -40.785 19.070 9.915 1.00 129.34 160 PRO A C 1
ATOM 1419 O O . PRO A 1 160 ? -40.353 18.338 9.015 1.00 133.93 160 PRO A O 1
ATOM 1430 N N . GLU A 1 161 ? -41.543 18.602 10.910 1.00 112.61 161 GLU A N 1
ATOM 1431 C CA . GLU A 1 161 ? -41.904 17.190 10.953 1.00 123.20 161 GLU A CA 1
ATOM 1432 C C . GLU A 1 161 ? -42.856 16.828 9.823 1.00 131.13 161 GLU A C 1
ATOM 1433 O O . GLU A 1 161 ? -42.879 15.677 9.370 1.00 132.27 161 GLU A O 1
ATOM 1445 N N . ASP A 1 162 ? -43.654 17.797 9.362 1.00 137.63 162 ASP A N 1
ATOM 1446 C CA . ASP A 1 162 ? -44.485 17.577 8.183 1.00 140.56 162 ASP A CA 1
ATOM 1447 C C . ASP A 1 162 ? -43.642 17.159 6.985 1.00 145.66 162 ASP A C 1
ATOM 1448 O O . ASP A 1 162 ? -44.010 16.238 6.247 1.00 149.81 162 ASP A O 1
ATOM 1455 N N . LEU A 1 163 ? -42.510 17.824 6.772 1.00 145.35 163 LEU A N 1
ATOM 1456 C CA . LEU A 1 163 ? -41.620 17.482 5.665 1.00 141.22 163 LEU A CA 1
ATOM 1457 C C . LEU A 1 163 ? -40.618 16.424 6.126 1.00 142.12 163 LEU A C 1
ATOM 1458 O O . LEU A 1 163 ? -39.430 16.684 6.327 1.00 144.56 163 LEU A O 1
ATOM 1463 N N . ARG A 1 164 ? -41.141 15.208 6.293 1.00 154.77 164 ARG A N 1
ATOM 1464 C CA . ARG A 1 164 ? -40.380 14.070 6.798 1.00 149.43 164 ARG A CA 1
ATOM 1465 C C . ARG A 1 164 ? -39.594 14.480 8.045 1.00 142.67 164 ARG A C 1
ATOM 1466 O O . ARG A 1 164 ? -39.105 13.641 8.796 1.00 143.23 164 ARG A O 1
ATOM 1474 N N . TYR A 1 179 ? -58.340 23.517 12.041 1.00 140.47 179 TYR A N 1
ATOM 1475 C CA . TYR A 1 179 ? -57.535 23.260 10.851 1.00 145.00 179 TYR A CA 1
ATOM 1476 C C . TYR A 1 179 ? -56.138 22.750 11.196 1.00 141.62 179 TYR A C 1
ATOM 1477 O O . TYR A 1 179 ? -55.323 23.458 11.788 1.00 119.29 179 TYR A O 1
ATOM 1486 N N . SER A 1 180 ? -55.873 21.512 10.786 1.00 154.94 180 SER A N 1
ATOM 1487 C CA . SER A 1 180 ? -54.652 20.796 11.125 1.00 147.60 180 SER A CA 1
ATOM 1488 C C . SER A 1 180 ? -53.697 20.664 9.948 1.00 141.78 180 SER A C 1
ATOM 1489 O O . SER A 1 180 ? -52.711 19.926 10.044 1.00 143.03 180 SER A O 1
ATOM 1492 N N . GLY A 1 181 ? -53.958 21.348 8.841 1.00 136.73 181 GLY A N 1
ATOM 1493 C CA . GLY A 1 181 ? -53.116 21.125 7.692 1.00 122.34 181 GLY A CA 1
ATOM 1494 C C . GLY A 1 181 ? -51.931 22.055 7.619 1.00 116.05 181 GLY A C 1
ATOM 1495 O O . GLY A 1 181 ? -51.069 22.093 8.502 1.00 118.04 181 GLY A O 1
ATOM 1498 N N . GLU A 1 182 ? -51.889 22.828 6.541 1.00 103.94 182 GLU A N 1
ATOM 1499 C CA . GLU A 1 182 ? -50.824 23.801 6.391 1.00 96.63 182 GLU A CA 1
ATOM 1500 C C . GLU A 1 182 ? -51.029 24.984 7.320 1.00 91.16 182 GLU A C 1
ATOM 1501 O O . GLU A 1 182 ? -50.110 25.788 7.474 1.00 90.57 182 GLU A O 1
ATOM 1513 N N . GLU A 1 183 ? -52.215 25.118 7.922 1.00 85.09 183 GLU A N 1
ATOM 1514 C CA . GLU A 1 183 ? -52.493 26.208 8.854 1.00 83.64 183 GLU A CA 1
ATOM 1515 C C . GLU A 1 183 ? -52.078 25.873 10.274 1.00 83.55 183 GLU A C 1
ATOM 1516 O O . GLU A 1 183 ? -52.298 26.679 11.180 1.00 76.48 183 GLU A O 1
ATOM 1528 N N . LYS A 1 184 ? -51.504 24.692 10.472 1.00 83.37 184 LYS A N 1
ATOM 1529 C CA . LYS A 1 184 ? -51.101 24.242 11.790 1.00 81.49 184 LYS A CA 1
ATOM 1530 C C . LYS A 1 184 ? -50.257 25.281 12.517 1.00 76.97 184 LYS A C 1
ATOM 1531 O O . LYS A 1 184 ? -50.677 25.829 13.535 1.00 80.46 184 LYS A O 1
ATOM 1550 N N . THR A 1 185 ? -49.068 25.592 12.012 1.00 77.82 185 THR A N 1
ATOM 1551 C CA . THR A 1 185 ? -48.221 26.512 12.762 1.00 66.22 185 THR A CA 1
ATOM 1552 C C . THR A 1 185 ? -48.902 27.859 12.985 1.00 70.90 185 THR A C 1
ATOM 1553 O O . THR A 1 185 ? -48.517 28.593 13.891 1.00 77.84 185 THR A O 1
ATOM 1564 N N . TRP A 1 186 ? -49.908 28.222 12.197 1.00 79.07 186 TRP A N 1
ATOM 1565 C CA . TRP A 1 186 ? -50.578 29.484 12.487 1.00 79.09 186 TRP A CA 1
ATOM 1566 C C . TRP A 1 186 ? -51.400 29.357 13.761 1.00 76.09 186 TRP A C 1
ATOM 1567 O O . TRP A 1 186 ? -51.431 30.265 14.593 1.00 66.69 186 TRP A O 1
ATOM 1588 N N . MET A 1 187 ? -52.077 28.222 13.901 1.00 71.86 187 MET A N 1
ATOM 1589 C CA . MET A 1 187 ? -52.859 27.923 15.084 1.00 78.81 187 MET A CA 1
ATOM 1590 C C . MET A 1 187 ? -51.976 27.926 16.324 1.00 77.84 187 MET A C 1
ATOM 1591 O O . MET A 1 187 ? -52.307 28.565 17.325 1.00 77.30 187 MET A O 1
ATOM 1605 N N . TRP A 1 188 ? -50.850 27.217 16.277 1.00 75.97 188 TRP A N 1
ATOM 1606 C CA . TRP A 1 188 ? -49.823 27.395 17.289 1.00 70.85 188 TRP A CA 1
ATOM 1607 C C . TRP A 1 188 ? -49.751 28.846 17.744 1.00 79.62 188 TRP A C 1
ATOM 1608 O O . TRP A 1 188 ? -50.033 29.166 18.899 1.00 85.86 188 TRP A O 1
ATOM 1629 N N . TRP A 1 189 ? -49.392 29.752 16.846 1.00 77.64 189 TRP A N 1
ATOM 1630 C CA . TRP A 1 189 ? -49.242 31.136 17.267 1.00 72.91 189 TRP A CA 1
ATOM 1631 C C . TRP A 1 189 ? -50.541 31.716 17.769 1.00 68.75 189 TRP A C 1
ATOM 1632 O O . TRP A 1 189 ? -50.553 32.525 18.699 1.00 70.69 189 TRP A O 1
ATOM 1653 N N . HIS A 1 190 ? -51.632 31.399 17.105 1.00 61.08 190 HIS A N 1
ATOM 1654 C CA . HIS A 1 190 ? -52.852 32.099 17.419 1.00 70.18 190 HIS A CA 1
ATOM 1655 C C . HIS A 1 190 ? -53.301 31.736 18.816 1.00 76.97 190 HIS A C 1
ATOM 1656 O O . HIS A 1 190 ? -53.789 32.578 19.574 1.00 71.74 190 HIS A O 1
ATOM 1670 N N . ASN A 1 191 ? -53.078 30.478 19.173 1.00 72.01 191 ASN A N 1
ATOM 1671 C CA . ASN A 1 191 ? -53.432 29.954 20.474 1.00 69.12 191 ASN A CA 1
ATOM 1672 C C . ASN A 1 191 ? -52.599 30.600 21.569 1.00 78.82 191 ASN A C 1
ATOM 1673 O O . ASN A 1 191 ? -53.143 31.184 22.518 1.00 75.49 191 ASN A O 1
ATOM 1684 N N . PHE A 1 192 ? -51.283 30.570 21.421 1.00 68.29 192 PHE A N 1
ATOM 1685 C CA . PHE A 1 192 ? -50.435 31.351 22.308 1.00 69.46 192 PHE A CA 1
ATOM 1686 C C . PHE A 1 192 ? -50.823 32.825 22.323 1.00 74.22 192 PHE A C 1
ATOM 1687 O O . PHE A 1 192 ? -50.802 33.473 23.374 1.00 71.29 192 PHE A O 1
ATOM 1704 N N . ARG A 1 193 ? -51.111 33.397 21.157 1.00 76.73 193 ARG A N 1
ATOM 1705 C CA . ARG A 1 193 ? -51.459 34.813 21.123 1.00 74.26 193 ARG A CA 1
ATOM 1706 C C . ARG A 1 193 ? -52.619 35.083 22.064 1.00 73.28 193 ARG A C 1
ATOM 1707 O O . ARG A 1 193 ? -52.620 36.068 22.811 1.00 70.31 193 ARG A O 1
ATOM 1728 N N . THR A 1 194 ? -53.618 34.205 22.051 1.00 66.75 194 THR A N 1
ATOM 1729 C CA . THR A 1 194 ? -54.777 34.445 22.882 1.00 74.87 194 THR A CA 1
ATOM 1730 C C . THR A 1 194 ? -54.476 34.162 24.345 1.00 79.39 194 THR A C 1
ATOM 1731 O O . THR A 1 194 ? -55.088 34.790 25.224 1.00 78.77 194 THR A O 1
ATOM 1742 N N . LEU A 1 195 ? -53.531 33.245 24.618 1.00 74.60 195 LEU A N 1
ATOM 1743 C CA . LEU A 1 195 ? -53.138 32.981 26.001 1.00 74.56 195 LEU A CA 1
ATOM 1744 C C . LEU A 1 195 ? -52.490 34.197 26.642 1.00 74.60 195 LEU A C 1
ATOM 1745 O O . LEU A 1 195 ? -52.563 34.363 27.866 1.00 76.37 195 LEU A O 1
ATOM 1761 N N . CYS A 1 196 ? -51.808 35.021 25.855 1.00 64.93 196 CYS A N 1
ATOM 1762 C CA . CYS A 1 196 ? -51.230 36.246 26.372 1.00 65.92 196 CYS A CA 1
ATOM 1763 C C . CYS A 1 196 ? -52.148 37.440 26.180 1.00 67.23 196 CYS A C 1
ATOM 1764 O O . CYS A 1 196 ? -51.682 38.585 26.209 1.00 67.71 196 CYS A O 1
ATOM 1772 N N . ASP A 1 197 ? -53.444 37.191 25.979 1.00 72.44 197 ASP A N 1
ATOM 1773 C CA . ASP A 1 197 ? -54.452 38.249 25.876 1.00 72.91 197 ASP A CA 1
ATOM 1774 C C . ASP A 1 197 ? -54.051 39.301 24.832 1.00 70.96 197 ASP A C 1
ATOM 1775 O O . ASP A 1 197 ? -54.201 40.505 25.029 1.00 75.04 197 ASP A O 1
ATOM 1784 N N . TYR A 1 198 ? -53.585 38.816 23.676 1.00 78.38 198 TYR A N 1
ATOM 1785 C CA . TYR A 1 198 ? -53.282 39.661 22.520 1.00 75.50 198 TYR A CA 1
ATOM 1786 C C . TYR A 1 198 ? -52.395 40.804 22.971 1.00 77.60 198 TYR A C 1
ATOM 1787 O O . TYR A 1 198 ? -52.696 41.981 22.788 1.00 89.70 198 TYR A O 1
ATOM 1805 N N . SER A 1 199 ? -51.327 40.427 23.662 1.00 78.96 199 SER A N 1
ATOM 1806 C CA . SER A 1 199 ? -50.450 41.433 24.240 1.00 78.88 199 SER A CA 1
ATOM 1807 C C . SER A 1 199 ? -49.659 42.161 23.170 1.00 72.49 199 SER A C 1
ATOM 1808 O O . SER A 1 199 ? -48.848 41.564 22.461 1.00 61.07 199 SER A O 1
ATOM 1816 N N . LYS A 1 200 ? -49.778 43.476 23.149 1.00 76.83 200 LYS A N 1
ATOM 1817 C CA . LYS A 1 200 ? -48.961 44.224 22.201 1.00 77.77 200 LYS A CA 1
ATOM 1818 C C . LYS A 1 200 ? -47.458 43.973 22.356 1.00 70.35 200 LYS A C 1
ATOM 1819 O O . LYS A 1 200 ? -46.703 44.384 21.481 1.00 74.72 200 LYS A O 1
ATOM 1838 N N . ARG A 1 201 ? -46.988 43.350 23.441 1.00 76.80 201 ARG A N 1
ATOM 1839 C CA . ARG A 1 201 ? -45.554 43.108 23.588 1.00 76.13 201 ARG A CA 1
ATOM 1840 C C . ARG A 1 201 ? -45.120 41.862 22.842 1.00 65.04 201 ARG A C 1
ATOM 1841 O O . ARG A 1 201 ? -43.911 41.641 22.684 1.00 65.35 201 ARG A O 1
ATOM 1862 N N . ILE A 1 202 ? -46.074 41.100 22.316 1.00 58.29 202 ILE A N 1
ATOM 1863 C CA . ILE A 1 202 ? -45.801 39.818 21.701 1.00 66.51 202 ILE A CA 1
ATOM 1864 C C . ILE A 1 202 ? -46.055 39.922 20.201 1.00 62.74 202 ILE A C 1
ATOM 1865 O O . ILE A 1 202 ? -47.152 40.306 19.759 1.00 61.07 202 ILE A O 1
ATOM 1881 N N . ALA A 1 203 ? -45.040 39.578 19.425 1.00 65.25 203 ALA A N 1
ATOM 1882 C CA . ALA A 1 203 ? -45.083 39.598 17.976 1.00 56.58 203 ALA A CA 1
ATOM 1883 C C . ALA A 1 203 ? -44.504 38.280 17.483 1.00 61.08 203 ALA A C 1
ATOM 1884 O O . ALA A 1 203 ? -44.229 37.361 18.265 1.00 63.44 203 ALA A O 1
ATOM 1891 N N . VAL A 1 204 ? -44.293 38.173 16.184 1.00 62.78 204 VAL A N 1
ATOM 1892 C CA . VAL A 1 204 ? -43.783 36.934 15.620 1.00 64.27 204 VAL A CA 1
ATOM 1893 C C . VAL A 1 204 ? -42.552 37.193 14.768 1.00 59.71 204 VAL A C 1
ATOM 1894 O O . VAL A 1 204 ? -42.390 38.261 14.153 1.00 59.35 204 VAL A O 1
ATOM 1907 N N . ALA A 1 205 ? -41.651 36.225 14.800 1.00 59.54 205 ALA A N 1
ATOM 1908 C CA . ALA A 1 205 ? -40.469 36.168 13.953 1.00 59.97 205 ALA A CA 1
ATOM 1909 C C . ALA A 1 205 ? -40.630 34.905 13.130 1.00 63.16 205 ALA A C 1
ATOM 1910 O O . ALA A 1 205 ? -40.466 33.793 13.661 1.00 68.96 205 ALA A O 1
ATOM 1917 N N . LEU A 1 206 ? -40.947 35.053 11.848 1.00 63.28 206 LEU A N 1
ATOM 1918 C CA . LEU A 1 206 ? -41.348 33.894 11.064 1.00 56.11 206 LEU A CA 1
ATOM 1919 C C . LEU A 1 206 ? -40.145 33.221 10.413 1.00 59.79 206 LEU A C 1
ATOM 1920 O O . LEU A 1 206 ? -39.298 33.896 9.814 1.00 64.63 206 LEU A O 1
ATOM 1936 N N . GLU A 1 207 ? -40.068 31.889 10.517 1.00 60.36 207 GLU A N 1
ATOM 1937 C CA . GLU A 1 207 ? -38.946 31.141 9.960 1.00 68.66 207 GLU A CA 1
ATOM 1938 C C . GLU A 1 207 ? -39.348 30.550 8.609 1.00 72.39 207 GLU A C 1
ATOM 1939 O O . GLU A 1 207 ? -40.382 29.869 8.500 1.00 69.84 207 GLU A O 1
ATOM 1951 N N . ILE A 1 208 ? -38.515 30.800 7.582 1.00 66.05 208 ILE A N 1
ATOM 1952 C CA . ILE A 1 208 ? -38.793 30.363 6.215 1.00 62.82 208 ILE A CA 1
ATOM 1953 C C . ILE A 1 208 ? -37.971 29.122 5.896 1.00 56.84 208 ILE A C 1
ATOM 1954 O O . ILE A 1 208 ? -36.781 29.029 6.243 1.00 59.69 208 ILE A O 1
ATOM 1970 N N . GLY A 1 209 ? -38.608 28.155 5.231 1.00 62.73 209 GLY A N 1
ATOM 1971 C CA . GLY A 1 209 ? -37.962 26.955 4.774 1.00 66.58 209 GLY A CA 1
ATOM 1972 C C . GLY A 1 209 ? -37.978 26.854 3.241 1.00 76.29 209 GLY A C 1
ATOM 1973 O O . GLY A 1 209 ? -38.262 27.802 2.536 1.00 66.68 209 GLY A O 1
ATOM 1977 N N . ALA A 1 210 ? -37.682 25.644 2.766 1.00 70.79 210 ALA A N 1
ATOM 1978 C CA . ALA A 1 210 ? -37.719 25.395 1.326 1.00 69.88 210 ALA A CA 1
ATOM 1979 C C . ALA A 1 210 ? -39.149 25.241 0.823 1.00 73.13 210 ALA A C 1
ATOM 1980 O O . ALA A 1 210 ? -39.535 25.911 -0.147 1.00 82.95 210 ALA A O 1
ATOM 1987 N N . ASP A 1 211 ? -39.923 24.333 1.439 1.00 71.57 211 ASP A N 1
ATOM 1988 C CA . ASP A 1 211 ? -41.353 24.237 1.179 1.00 61.78 211 ASP A CA 1
ATOM 1989 C C . ASP A 1 211 ? -42.034 25.541 1.581 1.00 63.45 211 ASP A C 1
ATOM 1990 O O . ASP A 1 211 ? -41.582 26.241 2.481 1.00 69.98 211 ASP A O 1
ATOM 1999 N N . LEU A 1 212 ? -43.080 25.900 0.839 1.00 70.79 212 LEU A N 1
ATOM 2000 C CA . LEU A 1 212 ? -43.929 27.061 1.055 1.00 63.56 212 LEU A CA 1
ATOM 2001 C C . LEU A 1 212 ? -45.378 26.635 1.025 1.00 63.62 212 LEU A C 1
ATOM 2002 O O . LEU A 1 212 ? -45.774 25.819 0.183 1.00 68.40 212 LEU A O 1
ATOM 2018 N N . PRO A 1 213 ? -46.187 27.181 1.883 1.00 69.46 213 PRO A N 1
ATOM 2019 C CA . PRO A 1 213 ? -47.592 26.794 1.892 1.00 71.30 213 PRO A CA 1
ATOM 2020 C C . PRO A 1 213 ? -48.419 27.622 0.939 1.00 68.19 213 PRO A C 1
ATOM 2021 O O . PRO A 1 213 ? -47.922 28.565 0.320 1.00 73.96 213 PRO A O 1
ATOM 2032 N N . SER A 1 214 ? -49.705 27.313 0.876 1.00 74.65 214 SER A N 1
ATOM 2033 C CA . SER A 1 214 ? -50.579 27.997 -0.047 1.00 81.46 214 SER A CA 1
ATOM 2034 C C . SER A 1 214 ? -50.600 29.492 0.235 1.00 81.60 214 SER A C 1
ATOM 2035 O O . SER A 1 214 ? -49.916 30.010 1.106 1.00 81.65 214 SER A O 1
ATOM 2043 N N . ASN A 1 215 ? -51.436 30.175 -0.525 1.00 90.04 215 ASN A N 1
ATOM 2044 C CA . ASN A 1 215 ? -51.639 31.606 -0.386 1.00 91.40 215 ASN A CA 1
ATOM 2045 C C . ASN A 1 215 ? -52.723 31.937 0.618 1.00 94.85 215 ASN A C 1
ATOM 2046 O O . ASN A 1 215 ? -52.647 32.966 1.296 1.00 97.43 215 ASN A O 1
ATOM 2057 N N . HIS A 1 216 ? -53.765 31.111 0.681 1.00 86.71 216 HIS A N 1
ATOM 2058 C CA . HIS A 1 216 ? -54.760 31.275 1.724 1.00 96.63 216 HIS A CA 1
ATOM 2059 C C . HIS A 1 216 ? -54.090 31.244 3.101 1.00 93.32 216 HIS A C 1
ATOM 2060 O O . HIS A 1 216 ? -54.441 32.029 3.985 1.00 92.52 216 HIS A O 1
ATOM 2074 N N . VAL A 1 217 ? -53.071 30.406 3.286 1.00 99.16 217 VAL A N 1
ATOM 2075 C CA . VAL A 1 217 ? -52.418 30.408 4.587 1.00 97.18 217 VAL A CA 1
ATOM 2076 C C . VAL A 1 217 ? -51.389 31.538 4.677 1.00 88.41 217 VAL A C 1
ATOM 2077 O O . VAL A 1 217 ? -51.113 32.050 5.767 1.00 85.79 217 VAL A O 1
ATOM 2090 N N . ILE A 1 218 ? -50.809 31.954 3.556 1.00 91.85 218 ILE A N 1
ATOM 2091 C CA . ILE A 1 218 ? -49.868 33.072 3.585 1.00 79.90 218 ILE A CA 1
ATOM 2092 C C . ILE A 1 218 ? -50.599 34.359 3.903 1.00 80.31 218 ILE A C 1
ATOM 2093 O O . ILE A 1 218 ? -50.116 35.207 4.657 1.00 82.79 218 ILE A O 1
ATOM 2109 N N . ASP A 1 219 ? -51.745 34.548 3.261 1.00 82.91 219 ASP A N 1
ATOM 2110 C CA . ASP A 1 219 ? -52.652 35.606 3.662 1.00 87.56 219 ASP A CA 1
ATOM 2111 C C . ASP A 1 219 ? -52.902 35.606 5.162 1.00 79.35 219 ASP A C 1
ATOM 2112 O O . ASP A 1 219 ? -52.869 36.665 5.786 1.00 75.07 219 ASP A O 1
ATOM 2121 N N . ARG A 1 220 ? -53.217 34.452 5.760 1.00 81.99 220 ARG A N 1
ATOM 2122 C CA . ARG A 1 220 ? -53.588 34.473 7.172 1.00 81.33 220 ARG A CA 1
ATOM 2123 C C . ARG A 1 220 ? -52.459 35.059 7.991 1.00 82.33 220 ARG A C 1
ATOM 2124 O O . ARG A 1 220 ? -52.663 35.934 8.840 1.00 79.59 220 ARG A O 1
ATOM 2145 N N . TRP A 1 221 ? -51.245 34.595 7.718 1.00 77.24 221 TRP A N 1
ATOM 2146 C CA . TRP A 1 221 ? -50.095 35.013 8.498 1.00 74.18 221 TRP A CA 1
ATOM 2147 C C . TRP A 1 221 ? -49.850 36.498 8.367 1.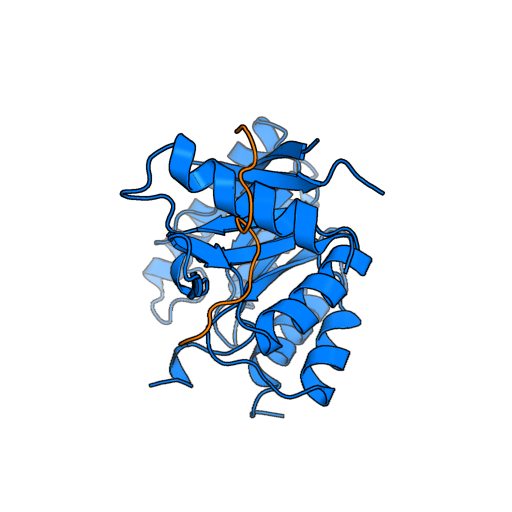00 74.31 221 TRP A C 1
ATOM 2148 O O . TRP A 1 221 ? -49.412 37.152 9.315 1.00 79.77 221 TRP A O 1
ATOM 2169 N N . LEU A 1 222 ? -50.097 37.048 7.190 1.00 78.33 222 LEU A N 1
ATOM 2170 C CA . LEU A 1 222 ? -49.794 38.452 6.989 1.00 74.83 222 LEU A CA 1
ATOM 2171 C C . LEU A 1 222 ? -50.755 39.350 7.743 1.00 78.11 222 LEU A C 1
ATOM 2172 O O . LEU A 1 222 ? -50.547 40.562 7.769 1.00 81.32 222 LEU A O 1
ATOM 2188 N N . GLY A 1 223 ? -51.828 38.802 8.320 1.00 93.35 223 GLY A N 1
ATOM 2189 C CA . GLY A 1 223 ? -52.635 39.595 9.234 1.00 88.32 223 GLY A CA 1
ATOM 2190 C C . GLY A 1 223 ? -52.036 39.719 10.615 1.00 85.22 223 GLY A C 1
ATOM 2191 O O . GLY A 1 223 ? -52.313 40.696 11.314 1.00 94.19 223 GLY A O 1
ATOM 2195 N N . GLU A 1 224 ? -51.207 38.757 10.999 1.00 73.49 224 GLU A N 1
ATOM 2196 C CA . GLU A 1 224 ? -50.560 38.696 12.301 1.00 75.11 224 GLU A CA 1
ATOM 2197 C C . GLU A 1 224 ? -49.470 39.755 12.386 1.00 81.94 224 GLU A C 1
ATOM 2198 O O . GLU A 1 224 ? -49.125 40.377 11.383 1.00 80.77 224 GLU A O 1
ATOM 2210 N N . PRO A 1 225 ? -48.931 40.034 13.605 1.00 82.14 225 PRO A N 1
ATOM 2211 C CA . PRO A 1 225 ? -47.871 41.053 13.707 1.00 79.61 225 PRO A CA 1
ATOM 2212 C C . PRO A 1 225 ? -46.447 40.524 13.573 1.00 79.07 225 PRO A C 1
ATOM 2213 O O . PRO A 1 225 ? -45.775 40.269 14.590 1.00 74.62 225 PRO A O 1
ATOM 2224 N N . ILE A 1 226 ? -45.966 40.403 12.328 1.00 70.39 226 ILE A N 1
ATOM 2225 C CA . ILE A 1 226 ? -44.625 39.897 12.062 1.00 66.17 226 ILE A CA 1
ATOM 2226 C C . ILE A 1 226 ? -43.606 41.019 12.200 1.00 66.94 226 ILE A C 1
ATOM 2227 O O . ILE A 1 226 ? -43.580 41.951 11.387 1.00 71.33 226 ILE A O 1
ATOM 2243 N N . LYS A 1 227 ? -42.677 40.858 13.126 1.00 64.44 227 LYS A N 1
ATOM 2244 C CA . LYS A 1 227 ? -41.626 41.849 13.269 1.00 69.12 227 LYS A CA 1
ATOM 2245 C C . LYS A 1 227 ? -40.386 41.535 12.458 1.00 62.03 227 LYS A C 1
ATOM 2246 O O . LYS A 1 227 ? -39.663 42.461 12.081 1.00 69.25 227 LYS A O 1
ATOM 2265 N N . ALA A 1 228 ? -40.161 40.268 12.148 1.00 61.28 228 ALA A N 1
ATOM 2266 C CA . ALA A 1 228 ? -38.925 39.850 11.524 1.00 68.72 228 ALA A CA 1
ATOM 2267 C C . ALA A 1 228 ? -39.140 38.536 10.796 1.00 65.19 228 ALA A C 1
ATOM 2268 O O . ALA A 1 228 ? -40.089 37.799 11.063 1.00 56.97 228 ALA A O 1
ATOM 2275 N N . ALA A 1 229 ? -38.208 38.235 9.898 1.00 76.65 229 ALA A N 1
ATOM 2276 C CA . ALA A 1 229 ? -38.237 37.021 9.102 1.00 63.65 229 ALA A CA 1
ATOM 2277 C C . ALA A 1 229 ? -36.867 36.374 9.191 1.00 58.43 229 ALA A C 1
ATOM 2278 O O . ALA A 1 229 ? -35.829 37.048 9.155 1.00 63.97 229 ALA A O 1
ATOM 2285 N N . ILE A 1 230 ? -36.874 35.069 9.344 1.00 56.74 230 ILE A N 1
ATOM 2286 C CA . ILE A 1 230 ? -35.670 34.315 9.617 1.00 63.99 230 ILE A CA 1
ATOM 2287 C C . ILE A 1 230 ? -35.388 33.478 8.390 1.00 65.62 230 ILE A C 1
ATOM 2288 O O . ILE A 1 230 ? -36.222 32.658 7.978 1.00 65.03 230 ILE A O 1
ATOM 2304 N N . LEU A 1 231 ? -34.222 33.696 7.806 1.00 65.64 231 LEU A N 1
ATOM 2305 C CA . LEU A 1 231 ? -33.894 33.130 6.500 1.00 63.59 231 LEU A CA 1
ATOM 2306 C C . LEU A 1 231 ? -32.614 32.331 6.600 1.00 60.47 231 LEU A C 1
ATOM 2307 O O . LEU A 1 231 ? -31.533 32.920 6.790 1.00 69.03 231 LEU A O 1
ATOM 2323 N N . PRO A 1 232 ? -32.659 31.025 6.437 1.00 60.08 232 PRO A N 1
ATOM 2324 C CA . PRO A 1 232 ? -31.422 30.249 6.475 1.00 67.14 232 PRO A CA 1
ATOM 2325 C C . PRO A 1 232 ? -30.680 30.354 5.153 1.00 70.81 232 PRO A C 1
ATOM 2326 O O . PRO A 1 232 ? -31.270 30.531 4.086 1.00 67.56 232 PRO A O 1
ATOM 2337 N N . THR A 1 233 ? -29.356 30.337 5.241 1.00 70.82 233 THR A N 1
ATOM 2338 C CA . THR A 1 233 ? -28.577 30.376 4.025 1.00 73.03 233 THR A CA 1
ATOM 2339 C C . THR A 1 233 ? -28.947 29.230 3.105 1.00 74.43 233 THR A C 1
ATOM 2340 O O . THR A 1 233 ? -28.754 29.335 1.888 1.00 85.92 233 THR A O 1
ATOM 2351 N N . SER A 1 234 ? -29.498 28.148 3.650 1.00 70.52 234 SER A N 1
ATOM 2352 C CA . SER A 1 234 ? -29.729 26.973 2.829 1.00 67.71 234 SER A CA 1
ATOM 2353 C C . SER A 1 234 ? -30.863 27.156 1.831 1.00 67.87 234 SER A C 1
ATOM 2354 O O . SER A 1 234 ? -31.030 26.303 0.958 1.00 80.44 234 SER A O 1
ATOM 2362 N N . ILE A 1 235 ? -31.675 28.212 1.940 1.00 66.87 235 ILE A N 1
ATOM 2363 C CA . ILE A 1 235 ? -32.762 28.362 0.986 1.00 67.04 235 ILE A CA 1
ATOM 2364 C C . ILE A 1 235 ? -32.352 29.220 -0.205 1.00 74.28 235 ILE A C 1
ATOM 2365 O O . ILE A 1 235 ? -33.164 29.431 -1.122 1.00 75.53 235 ILE A O 1
ATOM 2381 N N . PHE A 1 236 ? -31.132 29.742 -0.230 1.00 66.41 236 PHE A N 1
ATOM 2382 C CA . PHE A 1 236 ? -30.693 30.505 -1.392 1.00 74.46 236 PHE A CA 1
ATOM 2383 C C . PHE A 1 236 ? -30.136 29.567 -2.456 1.00 74.97 236 PHE A C 1
ATOM 2384 O O . PHE A 1 236 ? -29.381 28.641 -2.142 1.00 79.97 236 PHE A O 1
ATOM 2392 N N . LEU A 1 237 ? -30.526 29.794 -3.710 1.00 79.54 237 LEU A N 1
ATOM 2393 C CA . LEU A 1 237 ? -29.823 29.186 -4.829 1.00 76.69 237 LEU A CA 1
ATOM 2394 C C . LEU A 1 237 ? -28.574 29.998 -5.138 1.00 75.67 237 LEU A C 1
ATOM 2395 O O . LEU A 1 237 ? -28.453 31.169 -4.755 1.00 76.23 237 LEU A O 1
ATOM 2400 N N . THR A 1 238 ? -27.622 29.365 -5.808 1.00 80.02 238 THR A N 1
ATOM 2401 C CA . THR A 1 238 ? -26.546 30.113 -6.441 1.00 83.16 238 THR A CA 1
ATOM 2402 C C . THR A 1 238 ? -26.871 30.254 -7.923 1.00 80.19 238 THR A C 1
ATOM 2403 O O . THR A 1 238 ? -27.511 29.375 -8.506 1.00 84.16 238 THR A O 1
ATOM 2407 N N . ASN A 1 239 ? -26.487 31.388 -8.507 1.00 81.32 239 ASN A N 1
ATOM 2408 C CA . ASN A 1 239 ? -26.828 31.708 -9.881 1.00 83.63 239 ASN A CA 1
ATOM 2409 C C . ASN A 1 239 ? -25.599 31.455 -10.758 1.00 88.52 239 ASN A C 1
ATOM 2410 O O . ASN A 1 239 ? -24.553 31.021 -10.268 1.00 88.82 239 ASN A O 1
ATOM 2415 N N . LYS A 1 240 ? -25.731 31.693 -12.076 1.00 95.18 240 LYS A N 1
ATOM 2416 C CA . LYS A 1 240 ? -24.613 31.452 -12.994 1.00 89.91 240 LYS A CA 1
ATOM 2417 C C . LYS A 1 240 ? -23.325 32.081 -12.472 1.00 90.52 240 LYS A C 1
ATOM 2418 O O . LYS A 1 240 ? -22.256 31.459 -12.488 1.00 83.52 240 LYS A O 1
ATOM 2424 N N . LYS A 1 241 ? -23.409 33.328 -12.017 1.00 91.82 241 LYS A N 1
ATOM 2425 C CA . LYS A 1 241 ? -22.229 34.037 -11.546 1.00 85.53 241 LYS A CA 1
ATOM 2426 C C . LYS A 1 241 ? -21.725 33.544 -10.199 1.00 95.96 241 LYS A C 1
ATOM 2427 O O . LYS A 1 241 ? -20.664 34.021 -9.774 1.00 97.77 241 LYS A O 1
ATOM 2433 N N . GLY A 1 242 ? -22.447 32.666 -9.495 1.00 100.82 242 GLY A N 1
ATOM 2434 C CA . GLY A 1 242 ? -21.910 32.078 -8.277 1.00 86.25 242 GLY A CA 1
ATOM 2435 C C . GLY A 1 242 ? -22.254 32.794 -6.983 1.00 9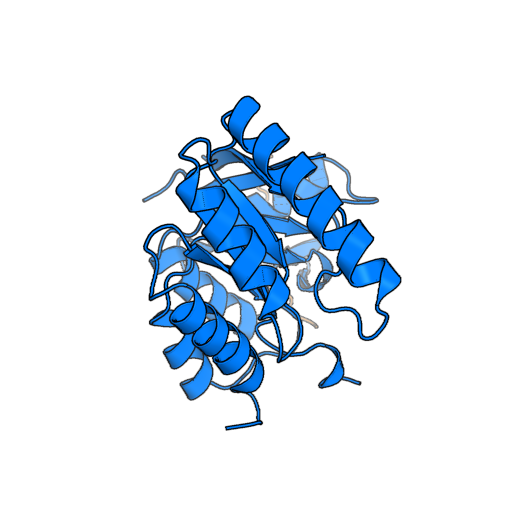9.77 242 GLY A C 1
ATOM 2436 O O . GLY A 1 242 ? -21.444 32.799 -6.049 1.00 89.67 242 GLY A O 1
ATOM 2437 N N . PHE A 1 243 ? -23.442 33.390 -6.897 1.00 93.31 243 PHE A N 1
ATOM 2438 C CA . PHE A 1 243 ? -23.844 34.199 -5.769 1.00 87.60 243 PHE A CA 1
ATOM 2439 C C . PHE A 1 243 ? -25.192 33.708 -5.280 1.00 89.00 243 PHE A C 1
ATOM 2440 O O . PHE A 1 243 ? -25.923 33.017 -6.003 1.00 89.68 243 PHE A O 1
ATOM 2448 N N . PRO A 1 244 ? -25.556 34.069 -4.051 1.00 85.61 244 PRO A N 1
ATOM 2449 C CA . PRO A 1 244 ? -26.805 33.586 -3.467 1.00 71.90 244 PRO A CA 1
ATOM 2450 C C . PRO A 1 244 ? -27.983 34.403 -3.985 1.00 70.80 244 PRO A C 1
ATOM 2451 O O . PRO A 1 244 ? -27.926 35.629 -4.097 1.00 68.78 244 PRO A O 1
ATOM 2455 N N . VAL A 1 245 ? -29.048 33.693 -4.320 1.00 63.44 245 VAL A N 1
ATOM 2456 C CA . VAL A 1 245 ? -30.258 34.321 -4.811 1.00 67.34 245 VAL A CA 1
ATOM 2457 C C . VAL A 1 245 ? -31.397 33.442 -4.354 1.00 65.11 245 VAL A C 1
ATOM 2458 O O . VAL A 1 245 ? -31.224 32.262 -4.058 1.00 64.74 245 VAL A O 1
ATOM 2462 N N . LEU A 1 246 ? -32.566 34.037 -4.303 1.00 59.36 246 LEU A N 1
ATOM 2463 C CA . LEU A 1 246 ? -33.766 33.357 -3.873 1.00 62.97 246 LEU A CA 1
ATOM 2464 C C . LEU A 1 246 ? -34.506 32.785 -5.069 1.00 72.34 246 LEU A C 1
ATOM 2465 O O . LEU A 1 246 ? -34.645 33.443 -6.110 1.00 65.18 246 LEU A O 1
ATOM 2470 N N . SER A 1 247 ? -34.996 31.565 -4.902 1.00 69.71 247 SER A N 1
ATOM 2471 C CA . SER A 1 247 ? -35.954 30.998 -5.823 1.00 65.35 247 SER A CA 1
ATOM 2472 C C . SER A 1 247 ? -37.050 32.000 -6.155 1.00 68.89 247 SER A C 1
ATOM 2473 O O . SER A 1 247 ? -37.442 32.816 -5.319 1.00 69.85 247 SER A O 1
ATOM 2481 N N . LYS A 1 248 ? -37.620 31.859 -7.344 1.00 65.77 248 LYS A N 1
ATOM 2482 C CA . LYS A 1 248 ? -38.712 32.721 -7.765 1.00 68.33 248 LYS A CA 1
ATOM 2483 C C . LYS A 1 248 ? -39.897 32.694 -6.793 1.00 63.08 248 LYS A C 1
ATOM 2484 O O . LYS A 1 248 ? -40.373 33.755 -6.380 1.00 65.40 248 LYS A O 1
ATOM 2503 N N . MET A 1 249 ? -40.427 31.517 -6.441 1.00 70.60 249 MET A N 1
ATOM 2504 C CA . MET A 1 249 ? -41.441 31.489 -5.373 1.00 69.03 249 MET A CA 1
ATOM 2505 C C . MET A 1 249 ? -40.965 32.265 -4.137 1.00 68.67 249 MET A C 1
ATOM 2506 O O . MET A 1 249 ? -41.686 33.137 -3.625 1.00 64.11 249 MET A O 1
ATOM 2520 N N . HIS A 1 250 ? -39.729 32.023 -3.689 1.00 63.91 250 HIS A N 1
ATOM 2521 C CA . HIS A 1 250 ? -39.254 32.650 -2.454 1.00 64.55 250 HIS A CA 1
ATOM 2522 C C . HIS A 1 250 ? -39.131 34.153 -2.606 1.00 66.97 250 HIS A C 1
ATOM 2523 O O . HIS A 1 250 ? -39.246 34.905 -1.626 1.00 64.00 250 HIS A O 1
ATOM 2537 N N . GLN A 1 251 ? -38.842 34.602 -3.827 1.00 64.67 251 GLN A N 1
ATOM 2538 C CA . GLN A 1 251 ? -38.724 36.027 -4.080 1.00 60.66 251 GLN A CA 1
ATOM 2539 C C . GLN A 1 251 ? -40.057 36.725 -3.897 1.00 66.76 251 GLN A C 1
ATOM 2540 O O . GLN A 1 251 ? -40.120 37.866 -3.438 1.00 66.75 251 GLN A O 1
ATOM 2554 N N . ARG A 1 252 ? -41.130 36.081 -4.340 1.00 74.80 252 ARG A N 1
ATOM 2555 C CA . ARG A 1 252 ? -42.444 36.698 -4.234 1.00 70.31 252 ARG A CA 1
ATOM 2556 C C . ARG A 1 252 ? -42.836 36.820 -2.773 1.00 74.15 252 ARG A C 1
ATOM 2557 O O . ARG A 1 252 ? -43.437 37.818 -2.359 1.00 72.23 252 ARG A O 1
ATOM 2578 N N . LEU A 1 253 ? -42.493 35.816 -1.968 1.00 74.49 253 LEU A N 1
ATOM 2579 C CA . LEU A 1 253 ? -42.798 35.888 -0.549 1.00 77.64 253 LEU A CA 1
ATOM 2580 C C . LEU A 1 253 ? -42.039 37.034 0.104 1.00 77.90 253 LEU A C 1
ATOM 2581 O O . LEU A 1 253 ? -42.644 37.924 0.719 1.00 69.94 253 LEU A O 1
ATOM 2597 N N . ILE A 1 254 ? -40.709 37.043 -0.052 1.00 75.44 254 ILE A N 1
ATOM 2598 C CA . ILE A 1 254 ? -39.897 38.041 0.640 1.00 74.06 254 ILE A CA 1
ATOM 2599 C C . ILE A 1 254 ? -40.372 39.439 0.295 1.00 77.16 254 ILE A C 1
ATOM 2600 O O . ILE A 1 254 ? -40.562 40.287 1.167 1.00 87.65 254 ILE A O 1
ATOM 2616 N N . PHE A 1 255 ? -40.496 39.723 -0.988 1.00 78.92 255 PHE A N 1
ATOM 2617 C CA . PHE A 1 255 ? -41.025 41.013 -1.383 1.00 84.02 255 PHE A CA 1
ATOM 2618 C C . PHE A 1 255 ? -42.271 41.365 -0.585 1.00 78.85 255 PHE A C 1
ATOM 2619 O O . PHE A 1 255 ? -42.445 42.515 -0.182 1.00 91.22 255 PHE A O 1
ATOM 2636 N N . ARG A 1 256 ? -43.160 40.393 -0.355 1.00 84.25 256 ARG A N 1
ATOM 2637 C CA . ARG A 1 256 ? -44.360 40.674 0.431 1.00 88.36 256 ARG A CA 1
ATOM 2638 C C . ARG A 1 256 ? -44.002 41.031 1.875 1.00 96.55 256 ARG A C 1
ATOM 2639 O O . ARG A 1 256 ? -44.746 41.772 2.525 1.00 96.69 256 ARG A O 1
ATOM 2660 N N . LEU A 1 257 ? -42.836 40.594 2.351 1.00 96.65 257 LEU A N 1
ATOM 2661 C CA . LEU A 1 257 ? -42.368 40.868 3.698 1.00 95.14 257 LEU A CA 1
ATOM 2662 C C . LEU A 1 257 ? -41.629 42.188 3.814 1.00 105.19 257 LEU A C 1
ATOM 2663 O O . LEU A 1 257 ? -41.711 42.834 4.865 1.00 105.93 257 LEU A O 1
ATOM 2679 N N . LEU A 1 258 ? -40.883 42.596 2.780 1.00 94.20 258 LEU A N 1
ATOM 2680 C CA . LEU A 1 258 ? -40.298 43.929 2.812 1.00 96.50 258 LEU A CA 1
ATOM 2681 C C . LEU A 1 258 ? -41.347 45.016 2.668 1.00 103.12 258 LEU A C 1
ATOM 2682 O O . LEU A 1 258 ? -41.021 46.191 2.871 1.00 107.93 258 LEU A O 1
ATOM 2698 N N . LYS A 1 259 ? -42.595 44.653 2.370 1.00 102.02 259 LYS A N 1
ATOM 2699 C CA . LYS A 1 259 ? -43.673 45.629 2.366 1.00 106.11 259 LYS A CA 1
ATOM 2700 C C . LYS A 1 259 ? -44.142 45.985 3.768 1.00 104.76 259 LYS A C 1
ATOM 2701 O O . LYS A 1 259 ? -44.771 47.037 3.937 1.00 106.32 259 LYS A O 1
ATOM 2720 N N . LEU A 1 260 ? -43.872 45.122 4.761 1.00 109.72 260 LEU A N 1
ATOM 2721 C CA . LEU A 1 260 ? -44.167 45.382 6.166 1.00 109.25 260 LEU A CA 1
ATOM 2722 C C . LEU A 1 260 ? -42.964 45.939 6.913 1.00 99.41 260 LEU A C 1
ATOM 2723 O O . LEU A 1 260 ? -43.089 46.266 8.096 1.00 107.93 260 LEU A O 1
ATOM 2739 N N . GLU A 1 261 ? -41.804 46.028 6.256 1.00 103.24 261 GLU A N 1
ATOM 2740 C CA . GLU A 1 261 ? -40.610 46.654 6.817 1.00 102.64 261 GLU A CA 1
ATOM 2741 C C . GLU A 1 261 ? -40.002 45.792 7.917 1.00 95.06 261 GLU A C 1
ATOM 2742 O O . GLU A 1 261 ? -39.345 46.298 8.825 1.00 91.30 261 GLU A O 1
ATOM 2754 N N . VAL A 1 262 ? -40.222 44.479 7.842 1.00 88.53 262 VAL A N 1
ATOM 2755 C CA . VAL A 1 262 ? -39.699 43.614 8.864 1.00 87.93 262 VAL A CA 1
ATOM 2756 C C . VAL A 1 262 ? -38.183 43.737 8.912 1.00 84.53 262 VAL A C 1
ATOM 2757 O O . VAL A 1 262 ? -37.535 44.275 8.011 1.00 96.41 262 VAL A O 1
ATOM 2770 N N . GLN A 1 263 ? -37.627 43.258 10.000 1.00 93.00 263 GLN A N 1
ATOM 2771 C CA . GLN A 1 263 ? -36.198 43.115 10.171 1.00 88.91 263 GLN A CA 1
ATOM 2772 C C . GLN A 1 263 ? -35.810 41.716 9.712 1.00 77.47 263 GLN A C 1
ATOM 2773 O O . GLN A 1 263 ? -36.662 40.859 9.473 1.00 73.44 263 GLN A O 1
ATOM 2787 N N . PHE A 1 264 ? -34.516 41.495 9.533 1.00 85.01 264 PHE A N 1
ATOM 2788 C CA . PHE A 1 264 ? -34.078 40.217 9.010 1.00 78.54 264 PHE A CA 1
ATOM 2789 C C . PHE A 1 264 ? -33.056 39.566 9.913 1.00 71.41 264 PHE A C 1
ATOM 2790 O O . PHE A 1 264 ? -32.262 40.236 10.587 1.00 68.31 264 PHE A O 1
ATOM 2807 N N . ILE A 1 265 ? -33.154 38.243 9.947 1.00 57.98 265 ILE A N 1
ATOM 2808 C CA . ILE A 1 265 ? -32.207 37.380 10.613 1.00 70.79 265 ILE A CA 1
ATOM 2809 C C . ILE A 1 265 ? -31.801 36.277 9.654 1.00 66.16 265 ILE A C 1
ATOM 2810 O O . ILE A 1 265 ? -32.657 35.611 9.065 1.00 70.45 265 ILE A O 1
ATOM 2826 N N . ILE A 1 266 ? -30.500 36.051 9.552 1.00 68.89 266 ILE A N 1
ATOM 2827 C CA . ILE A 1 266 ? -29.911 35.071 8.653 1.00 70.69 266 ILE A CA 1
ATOM 2828 C C . ILE A 1 266 ? -29.208 34.016 9.488 1.00 74.39 266 ILE A C 1
ATOM 2829 O O . ILE A 1 266 ? -28.231 34.326 10.176 1.00 72.72 266 ILE A O 1
ATOM 2845 N N . THR A 1 267 ? -29.642 32.768 9.367 1.00 70.95 267 THR A N 1
ATOM 2846 C CA . THR A 1 267 ? -29.026 31.684 10.120 1.00 77.00 267 THR A CA 1
ATOM 2847 C C . THR A 1 267 ? -28.131 30.843 9.218 1.00 81.67 267 THR A C 1
ATOM 2848 O O . THR A 1 267 ? -28.282 30.838 7.999 1.00 83.56 267 THR A O 1
ATOM 2859 N N . GLY A 1 268 ? -27.204 30.112 9.828 1.00 110.32 268 GLY A N 1
ATOM 2860 C CA . GLY A 1 268 ? -26.281 29.311 9.054 1.00 109.07 268 GLY A CA 1
ATOM 2861 C C . GLY A 1 268 ? -25.041 30.036 8.585 1.00 149.73 268 GLY A C 1
ATOM 2862 O O . GLY A 1 268 ? -24.356 29.548 7.680 1.00 162.64 268 GLY A O 1
ATOM 2866 N N . THR A 1 269 ? -24.726 31.188 9.182 1.00 136.04 269 THR A N 1
ATOM 2867 C CA . THR A 1 269 ? -23.497 31.916 8.875 1.00 140.93 269 THR A CA 1
ATOM 2868 C C . THR A 1 269 ? -22.246 31.121 9.232 1.00 153.91 269 THR A C 1
ATOM 2869 O O . THR A 1 269 ? -21.138 31.550 8.883 1.00 155.31 269 THR A O 1
ATOM 2873 N N . ASN A 1 270 ? -22.390 29.982 9.913 1.00 156.42 270 ASN A N 1
ATOM 2874 C CA . ASN A 1 270 ? -21.241 29.119 10.148 1.00 164.22 270 ASN A CA 1
ATOM 2875 C C . ASN A 1 270 ? -20.586 28.742 8.820 1.00 165.41 270 ASN A C 1
ATOM 2876 O O . ASN A 1 270 ? -21.240 28.643 7.777 1.00 160.47 270 ASN A O 1
ATOM 2881 N N . HIS A 1 271 ? -19.265 28.576 8.866 1.00 172.46 271 HIS A N 1
ATOM 2882 C CA . HIS A 1 271 ? -18.456 28.292 7.678 1.00 171.93 271 HIS A CA 1
ATOM 2883 C C . HIS A 1 271 ? -18.799 29.243 6.521 1.00 162.02 271 HIS A C 1
ATOM 2884 O O . HIS A 1 271 ? -18.852 28.842 5.354 1.00 162.71 271 HIS A O 1
ATOM 2891 N N . HIS A 1 272 ? -19.006 30.526 6.842 1.00 168.77 272 HIS A N 1
ATOM 2892 C CA . HIS A 1 272 ? -19.313 31.545 5.835 1.00 153.87 272 HIS A CA 1
ATOM 2893 C C . HIS A 1 272 ? -18.470 32.785 6.099 1.00 146.60 272 HIS A C 1
ATOM 2894 O O . HIS A 1 272 ? -18.689 33.488 7.092 1.00 146.38 272 HIS A O 1
ATOM 2901 N N . SER A 1 273 ? -17.531 33.068 5.194 1.00 146.75 273 SER A N 1
ATOM 2902 C CA . SER A 1 273 ? -16.661 34.231 5.330 1.00 139.75 273 SER A CA 1
ATOM 2903 C C . SER A 1 273 ? -17.517 35.474 5.522 1.00 160.46 273 SER A C 1
ATOM 2904 O O . SER A 1 273 ? -18.687 35.485 5.131 1.00 160.18 273 SER A O 1
ATOM 2907 N N . GLU A 1 274 ? -16.962 36.520 6.134 1.00 141.49 274 GLU A N 1
ATOM 2908 C CA . GLU A 1 274 ? -17.734 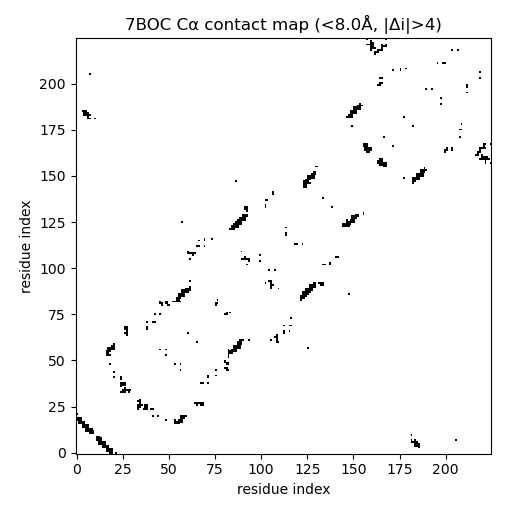37.744 6.319 1.00 133.78 274 GLU A CA 1
ATOM 2909 C C . GLU A 1 274 ? -17.985 38.458 4.994 1.00 129.03 274 GLU A C 1
ATOM 2910 O O . GLU A 1 274 ? -18.974 39.189 4.870 1.00 119.67 274 GLU A O 1
ATOM 2916 N N . LYS A 1 275 ? -17.131 38.243 3.990 1.00 131.60 275 LYS A N 1
ATOM 2917 C CA . LYS A 1 275 ? -17.402 38.794 2.666 1.00 122.52 275 LYS A CA 1
ATOM 2918 C C . LYS A 1 275 ? -18.501 38.024 1.940 1.00 124.28 275 LYS A C 1
ATOM 2919 O O . LYS A 1 275 ? -19.259 38.616 1.163 1.00 114.77 275 LYS A O 1
ATOM 2925 N N . GLU A 1 276 ? -18.596 36.713 2.173 1.00 125.82 276 GLU A N 1
ATOM 2926 C CA . GLU A 1 276 ? -19.696 35.930 1.622 1.00 112.61 276 GLU A CA 1
ATOM 2927 C C . GLU A 1 276 ? -21.016 36.291 2.299 1.00 108.79 276 GLU A C 1
ATOM 2928 O O . GLU A 1 276 ? -22.012 36.569 1.625 1.00 104.66 276 GLU A O 1
ATOM 2934 N N . PHE A 1 277 ? -21.042 36.321 3.637 1.00 113.35 277 PHE A N 1
ATOM 2935 C CA . PHE A 1 277 ? -22.280 36.678 4.325 1.00 105.33 277 PHE A CA 1
ATOM 2936 C C . PHE A 1 277 ? -22.804 38.043 3.888 1.00 100.09 277 PHE A C 1
ATOM 2937 O O . PHE A 1 277 ? -24.014 38.284 3.931 1.00 91.45 277 PHE A O 1
ATOM 2954 N N . CYS A 1 278 ? -21.915 38.955 3.492 1.00 107.55 278 CYS A N 1
ATOM 2955 C CA . CYS A 1 278 ? -22.353 40.286 3.074 1.00 106.85 278 CYS A CA 1
ATOM 2956 C C . CYS A 1 278 ? -23.244 40.232 1.839 1.00 102.90 278 CYS A C 1
ATOM 2957 O O . CYS A 1 278 ? -24.128 41.081 1.680 1.00 102.95 278 CYS A O 1
ATOM 2965 N N . SER A 1 279 ? -23.044 39.244 0.961 1.00 107.34 279 SER A N 1
ATOM 2966 C CA . SER A 1 279 ? -23.798 39.220 -0.289 1.00 94.38 279 SER A CA 1
ATOM 2967 C C . SER A 1 279 ? -25.277 38.925 -0.056 1.00 89.36 279 SER A C 1
ATOM 2968 O O . SER A 1 279 ? -26.135 39.467 -0.760 1.00 87.49 279 SER A O 1
ATOM 2976 N N . TYR A 1 280 ? -25.600 38.037 0.896 1.00 93.63 280 TYR A N 1
ATOM 2977 C CA . TYR A 1 280 ? -27.008 37.771 1.199 1.00 81.78 280 TYR A CA 1
ATOM 2978 C C . TYR A 1 280 ? -27.761 39.073 1.413 1.00 79.97 280 TYR A C 1
ATOM 2979 O O . TYR A 1 280 ? -28.866 39.255 0.894 1.00 78.78 280 TYR A O 1
ATOM 2997 N N . LEU A 1 281 ? -27.161 40.002 2.156 1.00 80.62 281 LEU A N 1
ATOM 2998 C CA . LEU A 1 281 ? -27.811 41.280 2.406 1.00 83.96 281 LEU A CA 1
ATOM 2999 C C . LEU A 1 281 ? -27.875 42.117 1.136 1.00 81.09 281 LEU A C 1
ATOM 3000 O O . LEU A 1 281 ? -28.903 42.731 0.844 1.00 76.00 281 LEU A O 1
ATOM 3016 N N . GLN A 1 282 ? -26.781 42.166 0.374 1.00 81.41 282 GLN A N 1
ATOM 3017 C CA . GLN A 1 282 ? -26.809 42.847 -0.916 1.00 83.95 282 GLN A CA 1
ATOM 3018 C C . GLN A 1 282 ? -28.004 42.375 -1.736 1.00 82.49 282 GLN A C 1
ATOM 3019 O O . GLN A 1 282 ? -28.827 43.179 -2.185 1.00 74.83 282 GLN A O 1
ATOM 3033 N N . TYR A 1 283 ? -28.174 41.069 -1.857 1.00 76.06 283 TYR A N 1
ATOM 3034 C CA . TYR A 1 283 ? -29.280 40.558 -2.650 1.00 70.26 283 TYR A CA 1
ATOM 3035 C C . TYR A 1 283 ? -30.620 41.067 -2.159 1.00 75.53 283 TYR A C 1
ATOM 3036 O O . TYR A 1 283 ? -31.504 41.378 -2.965 1.00 74.80 283 TYR A O 1
ATOM 3054 N N . LEU A 1 284 ? -30.815 41.063 -0.839 1.00 77.99 284 LEU A N 1
ATOM 3055 C CA . LEU A 1 284 ? -32.090 41.471 -0.271 1.00 68.40 284 LEU A CA 1
ATOM 3056 C C . LEU A 1 284 ? -32.335 42.943 -0.495 1.00 70.14 284 LEU A C 1
ATOM 3057 O O . LEU A 1 284 ? -33.482 43.375 -0.649 1.00 68.13 284 LEU A O 1
ATOM 3073 N N . GLU A 1 285 ? -31.271 43.738 -0.432 1.00 74.79 285 GLU A N 1
ATOM 3074 C CA . GLU A 1 285 ? -31.418 45.140 -0.766 1.00 79.34 285 GLU A CA 1
ATOM 3075 C C . GLU A 1 285 ? -31.781 45.300 -2.239 1.00 83.83 285 GLU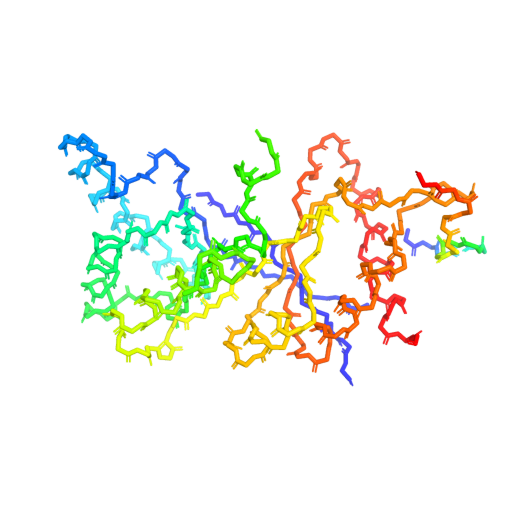 A C 1
ATOM 3076 O O . GLU A 1 285 ? -32.609 46.151 -2.581 1.00 78.77 285 GLU A O 1
ATOM 3088 N N . TYR A 1 286 ? -31.181 44.504 -3.135 1.00 79.20 286 TYR A N 1
ATOM 3089 C CA . TYR A 1 286 ? -31.585 44.614 -4.534 1.00 83.31 286 TYR A CA 1
ATOM 3090 C C . TYR A 1 286 ? -33.042 44.235 -4.687 1.00 86.03 286 TYR A C 1
ATOM 3091 O O . TYR A 1 286 ? -33.814 44.914 -5.374 1.00 81.12 286 TYR A O 1
ATOM 3109 N N . LEU A 1 287 ? -33.415 43.097 -4.096 1.00 81.05 287 LEU A N 1
ATOM 3110 C CA . LEU A 1 287 ? -34.783 42.615 -4.165 1.00 80.46 287 LEU A CA 1
ATOM 3111 C C . LEU A 1 287 ? -35.779 43.668 -3.722 1.00 89.26 287 LEU A C 1
ATOM 3112 O O . LEU A 1 287 ? -36.970 43.527 -4.002 1.00 91.72 287 LEU A O 1
ATOM 3128 N N . SER A 1 288 ? -35.329 44.704 -3.021 1.00 93.56 288 SER A N 1
ATOM 3129 C CA . SER A 1 288 ? -36.248 45.737 -2.566 1.00 93.75 288 SER A CA 1
ATOM 3130 C C . SER A 1 288 ? -36.914 46.430 -3.744 1.00 102.90 288 SER A C 1
ATOM 3131 O O . SER A 1 288 ? -38.079 46.831 -3.647 1.00 109.86 288 SER A O 1
ATOM 3139 N N . GLN A 1 289 ? -36.213 46.525 -4.886 1.00 105.67 289 GLN A N 1
ATOM 3140 C CA . GLN A 1 289 ? -36.735 47.136 -6.123 1.00 103.35 289 GLN A CA 1
ATOM 3141 C C . GLN A 1 289 ? -36.849 46.072 -7.219 1.00 101.95 289 GLN A C 1
ATOM 3142 O O . GLN A 1 289 ? -35.909 45.845 -7.993 1.00 95.93 289 GLN A O 1
ATOM 3156 N N . ASN A 1 290 ? -38.037 45.476 -7.316 1.00 107.09 290 ASN A N 1
ATOM 3157 C CA . ASN A 1 290 ? -38.334 44.424 -8.283 1.00 108.14 290 ASN A CA 1
ATOM 3158 C C . ASN A 1 290 ? -39.866 44.347 -8.469 1.00 109.40 290 ASN A C 1
ATOM 3159 O O . ASN A 1 290 ? -40.566 43.592 -7.784 1.00 102.06 290 ASN A O 1
ATOM 3164 N N . SER B 2 1 ? -17.821 44.039 -1.214 1.00 120.35 1 SER B N 1
ATOM 3165 C CA . SER B 2 1 ? -19.017 44.866 -1.135 1.00 127.55 1 SER B CA 1
ATOM 3166 C C . SER B 2 1 ? -19.182 45.745 -2.389 1.00 132.41 1 SER B C 1
ATOM 3167 O O . SER B 2 1 ? -20.011 46.653 -2.412 1.00 140.36 1 SER B O 1
ATOM 3170 N N . ARG B 2 2 ? -18.402 45.463 -3.434 1.00 129.73 2 ARG B N 1
ATOM 3171 C CA . ARG B 2 2 ? -18.511 46.152 -4.719 1.00 128.67 2 ARG B CA 1
ATOM 3172 C C . ARG B 2 2 ? -19.317 45.269 -5.671 1.00 126.99 2 ARG B C 1
ATOM 3173 O O . ARG B 2 2 ? -18.860 44.193 -6.061 1.00 130.80 2 ARG B O 1
ATOM 3181 N N . VAL B 2 3 ? -20.514 45.722 -6.051 1.00 123.23 3 VAL B N 1
ATOM 3182 C CA . VAL B 2 3 ? -21.407 44.891 -6.855 1.00 110.16 3 VAL B CA 1
ATOM 3183 C C . VAL B 2 3 ? -20.826 44.671 -8.253 1.00 122.09 3 VAL B C 1
ATOM 3184 O O . VAL B 2 3 ? -20.256 45.586 -8.863 1.00 137.99 3 VAL B O 1
ATOM 3188 N N . VAL B 2 4 ? -20.974 43.452 -8.773 1.00 117.18 4 VAL B N 1
ATOM 3189 C CA . VAL B 2 4 ? -20.469 43.076 -10.099 1.00 122.01 4 VAL B CA 1
ATOM 3190 C C . VAL B 2 4 ? -21.611 42.752 -11.056 1.00 113.86 4 VAL B C 1
ATOM 3191 O O . VAL B 2 4 ? -22.742 42.493 -10.616 1.00 100.66 4 VAL B O 1
ATOM 3195 N N . PRO B 2 5 ? -21.358 42.708 -12.367 1.00 108.27 5 PRO B N 1
ATOM 3196 C CA . PRO B 2 5 ? -22.452 42.514 -13.329 1.00 96.38 5 PRO B CA 1
ATOM 3197 C C . PRO B 2 5 ? -23.002 41.093 -13.245 1.00 104.85 5 PRO B C 1
ATOM 3198 O O . PRO B 2 5 ? -22.244 40.121 -13.191 1.00 107.47 5 PRO B O 1
ATOM 3202 N N . GLY B 2 6 ? -24.332 40.981 -13.194 1.00 90.08 6 GLY B N 1
ATOM 3203 C CA . GLY B 2 6 ? -24.990 39.701 -12.987 1.00 88.98 6 GLY B CA 1
ATOM 3204 C C . GLY B 2 6 ? -25.056 39.200 -11.551 1.00 88.10 6 GLY B C 1
ATOM 3205 O O . GLY B 2 6 ? -25.425 38.036 -11.339 1.00 83.70 6 GLY B O 1
ATOM 3206 N N . GLN B 2 7 ? -24.729 40.024 -10.554 1.00 84.93 7 GLN B N 1
ATOM 3207 C CA . GLN B 2 7 ? -24.633 39.507 -9.192 1.00 94.89 7 GLN B CA 1
ATOM 3208 C C . GLN B 2 7 ? -25.957 38.900 -8.742 1.00 83.44 7 GLN B C 1
ATOM 3209 O O . GLN B 2 7 ? -25.996 37.818 -8.144 1.00 88.71 7 GLN B O 1
ATOM 3215 N N . PHE B 2 8 ? -27.055 39.572 -9.085 1.00 83.92 8 PHE B N 1
ATOM 3216 C CA . PHE B 2 8 ? -28.403 39.318 -8.600 1.00 82.54 8 PHE B CA 1
ATOM 3217 C C . PHE B 2 8 ? -29.249 38.541 -9.593 1.00 84.84 8 PHE B C 1
ATOM 3218 O O . PHE B 2 8 ? -30.453 38.373 -9.372 1.00 80.64 8 PHE B O 1
ATOM 3226 N N . ASP B 2 9 ? -28.642 38.082 -10.688 1.00 81.49 9 ASP B N 1
ATOM 3227 C CA . ASP B 2 9 ? -29.352 37.295 -11.678 1.00 81.58 9 ASP B CA 1
ATOM 3228 C C . ASP B 2 9 ? -29.925 36.026 -11.075 1.00 85.45 9 ASP B C 1
ATOM 3229 O O . ASP B 2 9 ? -29.399 35.465 -10.104 1.00 78.38 9 ASP B O 1
ATOM 3234 N N . ASP B 2 10 ? -30.970 35.533 -11.717 1.00 81.44 10 ASP B N 1
ATOM 3235 C CA . ASP B 2 10 ? -31.674 34.376 -11.216 1.00 75.37 10 ASP B CA 1
ATOM 3236 C C . ASP B 2 10 ? -30.894 33.102 -11.469 1.00 87.51 10 ASP B C 1
ATOM 3237 O O . ASP B 2 10 ? -30.097 33.003 -12.406 1.00 94.92 10 ASP B O 1
ATOM 3242 N N . ALA B 2 11 ? -31.103 32.129 -10.593 1.00 87.22 11 ALA B N 1
ATOM 3243 C CA . ALA B 2 11 ? -30.496 30.830 -10.803 1.00 103.63 11 ALA B CA 1
ATOM 3244 C C . ALA B 2 11 ? -31.134 30.181 -12.023 1.00 117.27 11 ALA B C 1
ATOM 3245 O O . ALA B 2 11 ? -32.317 29.831 -11.999 1.00 110.18 11 ALA B O 1
ATOM 3247 N N . ASP B 2 12 ? -30.366 30.039 -13.103 1.00 122.32 12 ASP B N 1
ATOM 3248 C CA . ASP B 2 12 ? -30.822 29.310 -14.285 1.00 128.01 12 ASP B CA 1
ATOM 3249 C C . ASP B 2 12 ? -30.692 27.803 -14.105 1.00 126.64 12 ASP B C 1
ATOM 3250 O O . ASP B 2 12 ? -30.321 27.062 -15.016 1.00 125.02 12 ASP B O 1
ATOM 3255 N N . SER B 2 13 ? -31.016 27.345 -12.902 1.00 120.32 13 SER B N 1
ATOM 3256 C CA . SER B 2 13 ? -30.988 25.963 -12.450 1.00 116.60 13 SER B CA 1
ATOM 3257 C C . SER B 2 13 ? -31.451 25.972 -10.995 1.00 114.24 13 SER B C 1
ATOM 3258 O O . SER B 2 13 ? -31.503 27.026 -10.357 1.00 119.06 13 SER B O 1
ATOM 3261 N N . SER B 2 14 ? -31.811 24.802 -10.487 1.00 107.83 14 SER B N 1
ATOM 3262 C CA . SER B 2 14 ? -32.243 24.727 -9.094 1.00 118.54 14 SER B CA 1
ATOM 3263 C C . SER B 2 14 ? -31.282 23.888 -8.244 1.00 112.38 14 SER B C 1
ATOM 3264 O O . SER B 2 14 ? -30.350 24.422 -7.633 1.00 113.92 14 SER B O 1
#

Radius of gyration: 18.33 Å; Cα contacts (8 Å, |Δi|>4): 354; chains: 2; bounding box: 41×39×52 Å

Nearest PDB structures (foldseek):
  7boc-assembly1_A-2  TM=1.005E+00  e=2.355E-46  Homo sapiens
  8g1u-assembly1_E  TM=9.343E-01  e=3.040E-33  Homo sapiens
  8g1u-assembly1_I  TM=9.359E-01  e=1.185E-31  Homo sapiens
  6uxx-assembly1_A  TM=9.329E-01  e=1.731E-31  Homo sapiens
  4g56-assembly1_A  TM=9.289E-01  e=2.969E-30  Xenopus laevis

GO terms:
  GO:0005737 cytoplasm (C, IDA)
  GO:0035097 histone methyltransferase complex (C, IDA)
  GO:0008168 methyltransferase activity (F, IDA)
  GO:0035246 peptidyl-arginine N-methylation (P, IDA)
  GO:0046982 protein heterodimerization activity (F, IDA)
  GO:0016274 protein-arginine N-methyltransferase activity (F, IDA)
  GO:0005634 nucleus (C, IDA)
  GO:0005794 Golgi apparatus (C, IDA)
  GO:0005829 cytosol (C, IDA)
  GO:0008327 methyl-CpG binding (F, IDA)
  GO:0034709 methylosome (C, IDA)
  GO:0005634 nucleus (C, EXP)
  GO:0005737 cytoplasm (C, EXP)
  GO:0035243 protein-arginine omega-N symmetric methyltransferase activity (F, EXP)
  GO:0042118 endothelial cell activation (P, IMP)
  GO:0044020 histone H4R3 methyltransferase activity (F, IMP)
  GO:0006353 DNA-templated transcription termination (P, IMP)
  GO:0090161 Golgi ribbon formation (P, IMP)
  GO:0005515 protein binding (F, IPI)
  GO:0043021 ribonucleoprotein complex binding (F, IPI)

Sequence (225 aa):
LCMPVFHPRFKDWNTLIVGKLSPWIRPDSKVEKIRRNSEAAMLQELNFGAYLGLPAFLLPLNQEDNTNLARVLTNHIHTGHHSSMFWMRVPLVAPEDLRYSGEEKTWMWWHNFRTLCDYSKRIAVALEIGADLPSNHVIDRWLGEPIKAAILPTSIFLTNKKGFPVLSKMHQRLIFRLLKLEVQFIITGTNHHSEKEFCSYLQYLEYLSQNSRVVPGQFDDADSS

Solvent-accessible surface area: 12302 Å² total; per-residue (Å²): 138,70,42,55,0,21,61,13,131,52,232,93,44,57,87,54,73,0,2,56,2,18,114,127,6,127,12,14,19,188,73,105,143,48,65,105,79,0,34,56,18,0,59,140,44,2,63,122,3,22,184,94,56,19,67,2,7,4,0,44,0,99,68,134,68,15,74,8,5,4,100,1,0,42,70,1,25,142,81,46,128,40,11,55,57,0,12,0,48,0,13,3,28,2,87,106,70,58,260,190,102,48,82,9,44,2,16,59,12,0,51,77,5,53,47,93,9,117,115,26,196,98,4,3,0,0,4,46,3,24,77,67,55,17,46,95,108,1,8,78,96,1,45,67,25,34,14,92,0,0,0,0,26,20,99,16,20,39,99,8,161,110,50,63,20,0,3,27,106,142,9,13,174,10,0,55,85,1,28,139,85,119,3,38,0,0,9,33,35,48,99,174,55,54,132,147,76,21,33,14,15,21,30,5,0,54,95,2,29,117,112,114,204,86,49,111,28,10,44,82,57,22,102,89,136

B-factor: mean 92.78, std 22.91, range [49.79, 190.73]